Protein AF-A0A6V7WL62-F1 (afdb_monomer_lite)

InterPro domains:
  IPR000587 Creatinase, N-terminal [PF01321] (70-184)
  IPR029149 Creatinase/Aminopeptidase P/Spt16, N-terminal [G3DSA:3.40.350.10] (46-201)
  IPR029149 Creatinase/Aminopeptidase P/Spt16, N-terminal [G3DSA:3.40.350.10] (202-305)
  IPR029149 Creatinase/Aminopeptidase P/Spt16, N-terminal [SSF53092] (96-187)
  IPR050422 Xaa-Pro aminopeptidase P [PTHR43763] (31-298)

Structure (mmCIF, N/CA/C/O backbone):
data_AF-A0A6V7WL62-F1
#
_entry.id   AF-A0A6V7WL62-F1
#
loop_
_atom_site.group_PDB
_atom_site.id
_atom_site.type_symbol
_atom_site.label_atom_id
_atom_site.label_alt_id
_atom_site.label_comp_id
_atom_site.label_asym_id
_atom_site.label_entity_id
_atom_site.label_seq_id
_atom_site.pdbx_PDB_ins_code
_atom_site.Cartn_x
_atom_site.Cartn_y
_atom_site.Cartn_z
_atom_site.occupancy
_atom_site.B_iso_or_equiv
_atom_site.auth_seq_id
_atom_site.auth_comp_id
_atom_site.auth_asym_id
_atom_site.auth_atom_id
_atom_site.pdbx_PDB_model_num
ATOM 1 N N . MET A 1 1 ? 72.087 -37.846 -18.322 1.00 38.00 1 MET A N 1
ATOM 2 C CA . MET A 1 1 ? 72.683 -38.157 -17.006 1.00 38.00 1 MET A CA 1
ATOM 3 C C . MET A 1 1 ? 71.546 -38.009 -16.007 1.00 38.00 1 MET A C 1
ATOM 5 O O . MET A 1 1 ? 71.068 -36.898 -15.858 1.00 38.00 1 MET A O 1
ATOM 9 N N . ALA A 1 2 ? 70.815 -39.087 -15.703 1.00 31.84 2 ALA A N 1
ATOM 10 C CA . ALA A 1 2 ? 71.142 -40.073 -14.656 1.00 31.84 2 ALA A CA 1
ATOM 11 C C . ALA A 1 2 ? 71.061 -39.402 -13.267 1.00 31.84 2 ALA A C 1
ATOM 13 O O . ALA A 1 2 ? 71.670 -38.356 -13.099 1.00 31.84 2 ALA A O 1
ATOM 14 N N . THR A 1 3 ? 70.367 -39.873 -12.233 1.00 28.81 3 THR A N 1
ATOM 15 C CA . THR A 1 3 ? 69.614 -41.106 -11.918 1.00 28.81 3 THR A CA 1
ATOM 16 C C . THR A 1 3 ? 69.086 -40.903 -10.474 1.00 28.81 3 THR A C 1
ATOM 18 O O . THR A 1 3 ? 69.744 -40.173 -9.741 1.00 28.81 3 THR A O 1
ATOM 21 N N . THR A 1 4 ? 67.926 -41.496 -10.132 1.00 30.98 4 THR A N 1
ATOM 22 C CA . THR A 1 4 ? 67.555 -42.282 -8.908 1.00 30.98 4 THR A CA 1
ATOM 23 C C . THR A 1 4 ? 68.139 -41.918 -7.513 1.00 30.98 4 THR A C 1
ATOM 25 O O . THR A 1 4 ? 69.243 -41.413 -7.425 1.00 30.98 4 THR A O 1
ATOM 28 N N . THR A 1 5 ? 67.525 -42.115 -6.332 1.00 32.53 5 THR A N 1
ATOM 29 C CA . THR A 1 5 ? 66.779 -43.238 -5.681 1.00 32.53 5 THR A CA 1
ATOM 30 C C . THR A 1 5 ? 66.439 -42.741 -4.237 1.00 32.53 5 THR A C 1
ATOM 32 O O . THR A 1 5 ? 67.213 -41.936 -3.729 1.00 32.53 5 THR A O 1
ATOM 35 N N . ILE A 1 6 ? 65.264 -42.950 -3.611 1.00 31.55 6 ILE A N 1
ATOM 36 C CA . ILE A 1 6 ? 64.667 -44.146 -2.943 1.00 31.55 6 ILE A CA 1
ATOM 37 C C . ILE A 1 6 ? 65.183 -44.423 -1.497 1.00 31.55 6 ILE A C 1
ATOM 39 O O . ILE A 1 6 ? 66.388 -44.559 -1.326 1.00 31.55 6 ILE A O 1
ATOM 43 N N . GLU A 1 7 ? 64.210 -44.556 -0.558 1.00 31.22 7 GLU A N 1
ATOM 44 C CA . GLU A 1 7 ? 64.147 -45.338 0.723 1.00 31.22 7 GLU A CA 1
ATOM 45 C C . GLU A 1 7 ? 65.162 -45.051 1.850 1.00 31.22 7 GLU A C 1
ATOM 47 O O . GLU A 1 7 ? 66.240 -44.527 1.610 1.00 31.22 7 GLU A O 1
ATOM 52 N N . ASP A 1 8 ? 64.967 -45.388 3.130 1.00 31.30 8 ASP A N 1
ATOM 53 C CA . ASP A 1 8 ? 63.856 -45.760 4.031 1.00 31.30 8 ASP A CA 1
ATOM 54 C C . ASP A 1 8 ? 64.459 -45.693 5.464 1.00 31.30 8 ASP A C 1
ATOM 56 O O . ASP A 1 8 ? 65.652 -45.436 5.632 1.00 31.30 8 ASP A O 1
ATOM 60 N N . GLU A 1 9 ? 63.639 -46.012 6.471 1.00 31.28 9 GLU A N 1
ATOM 61 C CA . GLU A 1 9 ? 63.998 -46.805 7.666 1.00 31.28 9 GLU A CA 1
ATOM 62 C C . GLU A 1 9 ? 64.017 -46.150 9.069 1.00 31.28 9 GLU A C 1
ATOM 64 O O . GLU A 1 9 ? 64.871 -45.351 9.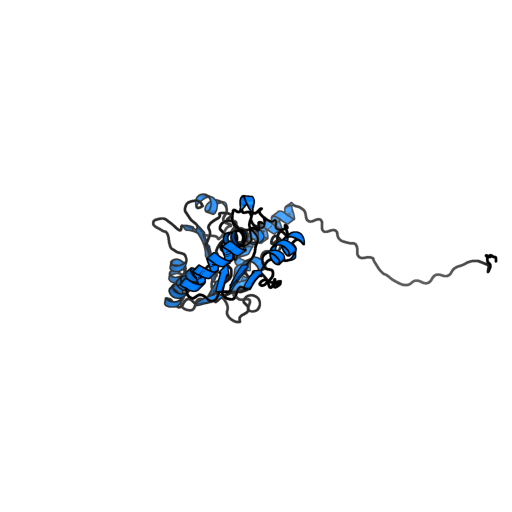443 1.00 31.28 9 GLU A O 1
ATOM 69 N N . ASN A 1 10 ? 63.122 -46.730 9.884 1.00 29.33 10 ASN A N 1
ATOM 70 C CA . ASN A 1 10 ? 63.351 -47.344 11.200 1.00 29.33 10 ASN A CA 1
ATOM 71 C C . ASN A 1 10 ? 63.386 -46.494 12.483 1.00 29.33 10 ASN A C 1
ATOM 73 O O . ASN A 1 10 ? 64.339 -45.791 12.801 1.00 29.33 10 ASN A O 1
ATOM 77 N N . SER A 1 11 ? 62.402 -46.748 13.353 1.00 30.53 11 SER A N 1
ATOM 78 C CA . SER A 1 11 ? 62.572 -47.459 14.645 1.00 30.53 11 SER A CA 1
ATOM 79 C C . SER A 1 11 ? 61.207 -47.491 15.375 1.00 30.53 11 SER A C 1
ATOM 81 O O . SER A 1 11 ? 60.493 -46.500 15.317 1.00 30.53 11 SER A O 1
ATOM 83 N N . VAL A 1 12 ? 60.641 -48.532 16.006 1.00 33.41 12 VAL A N 1
ATOM 84 C CA . VAL A 1 12 ? 61.035 -49.809 16.648 1.00 33.41 12 VAL A CA 1
ATOM 85 C C . VAL A 1 12 ? 60.510 -49.796 18.105 1.00 33.41 12 VAL A C 1
ATOM 87 O O . VAL A 1 12 ? 60.873 -48.915 18.873 1.00 33.41 12 VAL A O 1
ATOM 90 N N . LEU A 1 13 ? 59.713 -50.834 18.437 1.00 31.31 13 LEU A N 1
ATOM 91 C CA . LEU A 1 13 ? 59.489 -51.504 19.749 1.00 31.31 13 LEU A CA 1
ATOM 92 C C . LEU A 1 13 ? 58.642 -50.794 20.844 1.00 31.31 13 LEU A C 1
ATOM 94 O O . LEU A 1 13 ? 58.931 -49.678 21.245 1.00 31.31 13 LEU A O 1
ATOM 98 N N . SER A 1 14 ? 57.480 -51.359 21.240 1.00 28.98 14 SER A N 1
ATOM 99 C CA . SER A 1 14 ? 57.219 -52.393 22.297 1.00 28.98 14 SER A CA 1
ATOM 100 C C . SER A 1 14 ? 57.050 -51.772 23.699 1.00 28.98 14 SER A C 1
ATOM 102 O O . SER A 1 14 ? 57.788 -50.851 24.004 1.00 28.98 14 SER A O 1
ATOM 104 N N . SER A 1 15 ? 56.226 -52.190 24.665 1.00 29.30 15 SER A N 1
ATOM 105 C CA . SER A 1 15 ? 55.258 -53.280 24.899 1.00 29.30 15 SER A CA 1
ATOM 106 C C . SER A 1 15 ? 54.680 -53.092 26.331 1.00 29.30 15 SER A C 1
ATOM 108 O O . SER A 1 15 ? 55.321 -52.423 27.138 1.00 29.30 15 SER A O 1
ATOM 110 N N . SER A 1 16 ? 53.552 -53.764 26.644 1.00 29.62 16 SER A N 1
ATOM 111 C CA . SER A 1 16 ? 53.023 -54.203 27.977 1.00 29.62 16 SER A CA 1
ATOM 112 C C . SER A 1 16 ? 52.605 -53.140 29.028 1.00 29.62 16 SER A C 1
ATOM 114 O O . SER A 1 16 ? 53.432 -52.349 29.457 1.00 29.62 16 SER A O 1
ATOM 116 N N . GLU A 1 17 ? 51.304 -52.991 29.358 1.00 31.30 17 GLU A N 1
ATOM 117 C CA . GLU A 1 17 ? 50.510 -53.667 30.440 1.00 31.30 17 GLU A CA 1
ATOM 118 C C . GLU A 1 17 ? 50.903 -53.226 31.878 1.00 31.30 17 GLU A C 1
ATOM 120 O O . GLU A 1 17 ? 52.076 -53.275 32.205 1.00 31.30 17 GLU A O 1
ATOM 125 N N . ASN A 1 18 ? 50.060 -52.850 32.860 1.00 28.86 18 ASN A N 1
ATOM 126 C CA . ASN A 1 18 ? 48.610 -52.653 33.075 1.00 28.86 18 ASN A CA 1
ATOM 127 C C . ASN A 1 18 ? 48.456 -51.941 34.485 1.00 28.86 18 ASN A C 1
ATOM 129 O O . ASN A 1 18 ? 49.437 -51.378 34.963 1.00 28.86 18 ASN A O 1
ATOM 133 N N . PRO A 1 19 ? 47.333 -52.005 35.232 1.00 47.03 19 PRO A N 1
ATOM 134 C CA . PRO A 1 19 ? 46.316 -50.971 35.512 1.00 47.03 19 PRO A CA 1
ATOM 135 C C . PRO A 1 19 ? 46.401 -50.245 36.887 1.00 47.03 19 PRO A C 1
ATOM 137 O O . PRO A 1 19 ? 46.922 -50.797 37.844 1.00 47.03 19 PRO A O 1
ATOM 140 N N . HIS A 1 20 ? 45.752 -49.077 37.048 1.00 33.34 20 HIS A N 1
ATOM 141 C CA . HIS A 1 20 ? 45.177 -48.636 38.339 1.00 33.34 20 HIS A CA 1
ATOM 142 C C . HIS A 1 20 ? 44.060 -47.586 38.157 1.00 33.34 20 HIS A C 1
ATOM 144 O O . HIS A 1 20 ? 44.212 -46.597 37.447 1.00 33.34 20 HIS A O 1
ATOM 150 N N . GLN A 1 21 ? 42.925 -47.842 38.815 1.00 34.34 21 GLN A N 1
ATOM 151 C CA . GLN A 1 21 ? 41.740 -46.987 38.929 1.00 34.34 21 GLN A CA 1
ATOM 152 C C . GLN A 1 21 ? 42.014 -45.703 39.725 1.00 34.34 21 GLN A C 1
ATOM 154 O O . GLN A 1 21 ? 42.689 -45.767 40.749 1.00 34.34 21 GLN A O 1
ATOM 159 N N . LEU A 1 22 ? 41.358 -44.598 39.349 1.00 33.62 22 LEU A N 1
ATOM 160 C CA . LEU A 1 22 ? 40.912 -43.540 40.267 1.00 33.62 22 LEU A CA 1
ATOM 161 C C . LEU A 1 22 ? 39.710 -42.788 39.660 1.00 33.62 22 LEU A C 1
ATOM 163 O O . LEU A 1 22 ? 39.742 -42.346 38.516 1.00 33.62 22 LEU A O 1
ATOM 167 N N . ASN A 1 23 ? 38.639 -42.712 40.451 1.00 32.88 23 ASN A N 1
ATOM 168 C CA . ASN A 1 23 ? 37.364 -42.036 40.193 1.00 32.88 23 ASN A CA 1
ATOM 169 C C . ASN A 1 23 ? 37.508 -40.531 39.910 1.00 32.88 23 ASN A C 1
ATOM 171 O O . ASN A 1 23 ? 38.324 -39.863 40.541 1.00 32.88 23 ASN A O 1
ATOM 175 N N . GLY A 1 24 ? 36.594 -39.977 39.101 1.00 30.22 24 GLY A N 1
ATOM 176 C CA . GLY A 1 24 ? 36.375 -38.529 39.031 1.00 30.22 24 GLY A CA 1
ATOM 177 C C . GLY A 1 24 ? 35.350 -38.062 37.989 1.00 30.22 24 GLY A C 1
ATOM 178 O O . GLY A 1 24 ? 35.728 -37.716 36.884 1.00 30.22 24 GLY A O 1
ATOM 179 N N . ASN A 1 25 ? 34.078 -38.009 38.399 1.00 29.78 25 ASN A N 1
ATOM 180 C CA . ASN A 1 25 ? 33.025 -37.050 38.018 1.00 29.78 25 ASN A CA 1
ATOM 181 C C . ASN A 1 25 ? 32.656 -36.763 36.539 1.00 29.78 25 ASN A C 1
ATOM 183 O O . ASN A 1 25 ? 33.363 -36.085 35.807 1.00 29.78 25 ASN A O 1
ATOM 187 N N . LEU A 1 26 ? 31.401 -37.128 36.233 1.00 34.53 26 LEU A N 1
ATOM 188 C CA . LEU A 1 26 ? 30.327 -36.284 35.674 1.00 34.53 26 LEU A CA 1
ATOM 189 C C . LEU A 1 26 ? 30.633 -35.430 34.431 1.00 34.53 26 LEU A C 1
ATOM 191 O O . LEU A 1 26 ? 31.126 -34.314 34.542 1.00 34.53 26 LEU A O 1
ATOM 195 N N . THR A 1 27 ? 30.110 -35.865 33.283 1.00 30.80 27 THR A N 1
ATOM 196 C CA . THR A 1 27 ? 29.307 -34.994 32.404 1.00 30.80 27 THR A CA 1
ATOM 197 C C . THR A 1 27 ? 28.205 -35.832 31.752 1.00 30.80 27 THR A C 1
ATOM 199 O O . THR A 1 27 ? 28.449 -36.633 30.852 1.00 30.80 27 THR A O 1
ATOM 202 N N . GLU A 1 28 ? 26.979 -35.681 32.254 1.00 34.22 28 GLU A N 1
ATOM 203 C CA . GLU A 1 28 ? 25.774 -36.118 31.552 1.00 34.22 28 GLU A CA 1
ATOM 204 C C . GLU A 1 28 ? 25.649 -35.307 30.259 1.00 34.22 28 GLU A C 1
ATOM 206 O O . GLU A 1 28 ? 25.752 -34.079 30.246 1.00 34.22 28 GLU A O 1
ATOM 211 N N . THR A 1 29 ? 25.469 -36.012 29.151 1.00 31.67 29 THR A N 1
ATOM 212 C CA . THR A 1 29 ? 25.158 -35.431 27.848 1.00 31.67 29 THR A CA 1
ATOM 213 C C . THR A 1 29 ? 23.724 -34.896 27.900 1.00 31.67 29 THR A C 1
ATOM 215 O O . THR A 1 29 ? 22.844 -35.621 28.366 1.00 31.67 29 THR A O 1
ATOM 218 N N . PRO A 1 30 ? 23.429 -33.667 27.437 1.00 32.25 30 PRO A N 1
ATOM 219 C CA . PRO A 1 30 ? 22.059 -33.188 27.431 1.00 32.25 30 PRO A CA 1
ATOM 220 C C . PRO A 1 30 ? 21.271 -33.962 26.377 1.00 32.25 30 PRO A C 1
ATOM 222 O O . PRO A 1 30 ? 21.494 -33.818 25.173 1.00 32.25 30 PRO A O 1
ATOM 225 N N . THR A 1 31 ? 20.349 -34.794 26.850 1.00 31.73 31 THR A N 1
ATOM 226 C CA . THR A 1 31 ? 19.307 -35.436 26.056 1.00 31.73 31 THR A CA 1
ATOM 227 C C . THR A 1 31 ? 18.557 -34.353 25.284 1.00 31.73 31 THR A C 1
ATOM 229 O O . THR A 1 31 ? 17.884 -33.510 25.877 1.00 31.73 31 THR A O 1
ATOM 232 N N . GLN A 1 32 ? 18.684 -34.352 23.957 1.00 34.69 32 GLN A N 1
ATOM 233 C CA . GLN A 1 32 ? 17.851 -33.537 23.080 1.00 34.69 32 GLN A CA 1
ATOM 234 C C . GLN A 1 32 ? 16.395 -33.972 23.269 1.00 34.69 32 GLN A C 1
ATOM 236 O O . GLN A 1 32 ? 15.970 -35.000 22.744 1.00 34.69 32 GLN A O 1
ATOM 241 N N . GLN A 1 33 ? 15.624 -33.196 24.030 1.00 30.38 33 GLN A N 1
ATOM 242 C CA . GLN A 1 33 ? 14.171 -33.293 24.012 1.00 30.38 33 GLN A CA 1
ATOM 243 C C . GLN A 1 33 ? 13.701 -32.885 22.617 1.00 30.38 33 GLN A C 1
ATOM 245 O O . GLN A 1 33 ? 13.700 -31.712 22.250 1.00 30.38 33 GLN A O 1
ATOM 250 N N . THR A 1 34 ? 13.351 -33.881 21.810 1.00 32.88 34 THR A N 1
ATOM 251 C CA . THR A 1 34 ? 12.640 -33.669 20.555 1.00 32.88 34 THR A CA 1
ATOM 252 C C . THR A 1 34 ? 11.227 -33.221 20.916 1.00 32.88 34 THR A C 1
ATOM 254 O O . THR A 1 34 ? 10.407 -34.025 21.348 1.00 32.88 34 THR A O 1
ATOM 257 N N . ILE A 1 35 ? 10.958 -31.922 20.801 1.00 39.53 35 ILE A N 1
ATOM 258 C CA . ILE A 1 35 ? 9.605 -31.379 20.916 1.00 39.53 35 ILE A CA 1
ATOM 259 C C . ILE A 1 35 ? 8.888 -31.738 19.612 1.00 39.53 35 ILE A C 1
ATOM 261 O O . ILE A 1 35 ? 9.003 -31.039 18.609 1.00 39.53 35 ILE A O 1
ATOM 265 N N . THR A 1 36 ? 8.209 -32.881 19.585 1.00 41.34 36 THR A N 1
ATOM 266 C CA . THR A 1 36 ? 7.253 -33.209 18.523 1.00 41.34 36 THR A CA 1
ATOM 267 C C . THR A 1 36 ? 5.920 -32.561 18.866 1.00 41.34 36 THR A C 1
ATOM 269 O O . THR A 1 36 ? 5.057 -33.207 19.455 1.00 41.34 36 THR A O 1
ATOM 272 N N . THR A 1 37 ? 5.770 -31.280 18.530 1.00 41.88 37 THR A N 1
ATOM 273 C CA . THR A 1 37 ? 4.481 -30.584 18.609 1.00 41.88 37 THR A CA 1
ATOM 274 C C . THR A 1 37 ? 3.524 -31.208 17.596 1.00 41.88 37 THR A C 1
ATOM 276 O O . THR A 1 37 ? 3.851 -31.345 16.412 1.00 41.88 37 THR A O 1
ATOM 279 N N . THR A 1 38 ? 2.352 -31.632 18.051 1.00 60.53 38 THR A N 1
ATOM 280 C CA . THR A 1 38 ? 1.342 -32.259 17.193 1.00 60.53 38 THR A CA 1
ATOM 281 C C . THR A 1 38 ? 0.667 -31.220 16.292 1.00 60.53 38 THR A C 1
ATOM 283 O O . THR A 1 38 ? 0.586 -30.035 16.608 1.00 60.53 38 THR A O 1
ATOM 286 N N . THR A 1 39 ? 0.140 -31.645 15.140 1.00 57.19 39 THR A N 1
ATOM 287 C CA . THR A 1 39 ? -0.610 -30.755 14.231 1.00 57.19 39 THR A CA 1
ATOM 288 C C . THR A 1 39 ? -1.845 -30.133 14.898 1.00 57.19 39 THR A C 1
ATOM 290 O O . THR A 1 39 ? -2.296 -29.073 14.473 1.00 57.19 39 THR A O 1
ATOM 293 N N . GLU A 1 40 ? -2.400 -30.776 15.926 1.00 47.00 40 GLU A N 1
ATOM 294 C CA . GLU A 1 40 ? -3.531 -30.266 16.708 1.00 47.00 40 GLU A CA 1
ATOM 295 C C . GLU A 1 40 ? -3.098 -29.176 17.692 1.00 47.00 40 GLU A C 1
ATOM 297 O O . GLU A 1 40 ? -3.734 -28.128 17.713 1.00 47.00 40 GLU A O 1
ATOM 302 N N . GLU A 1 41 ? -1.965 -29.337 18.377 1.00 46.47 41 GLU A N 1
ATOM 303 C CA . GLU A 1 41 ? -1.374 -28.287 19.224 1.00 46.47 41 GLU A CA 1
ATOM 304 C C . GLU A 1 41 ? -0.949 -27.064 18.402 1.00 46.47 41 GLU A C 1
ATOM 306 O O . GLU A 1 41 ? -1.219 -25.936 18.800 1.00 46.47 41 GLU A O 1
ATOM 311 N N . ILE A 1 42 ? -0.379 -27.261 17.205 1.00 55.94 42 ILE A N 1
ATOM 312 C CA . ILE A 1 42 ? -0.070 -26.156 16.277 1.00 55.94 42 ILE A CA 1
ATOM 313 C C . ILE A 1 42 ? -1.361 -25.447 15.846 1.00 55.94 42 ILE A C 1
ATOM 315 O O . ILE A 1 42 ? -1.412 -24.221 15.785 1.00 55.94 42 ILE A O 1
ATOM 319 N N . LYS A 1 43 ? -2.433 -26.195 15.552 1.00 49.50 43 LYS A N 1
ATOM 320 C CA . LYS A 1 43 ? -3.733 -25.604 15.204 1.00 49.50 43 LYS A CA 1
ATOM 321 C C . LYS A 1 43 ? -4.336 -24.838 16.379 1.00 49.50 43 LYS A C 1
ATOM 323 O O . LYS A 1 43 ? -4.839 -23.741 16.155 1.00 49.50 43 LYS A O 1
ATOM 328 N N . GLU A 1 44 ? -4.283 -25.375 17.593 1.00 46.28 44 GLU A N 1
ATOM 329 C CA . GLU A 1 44 ? -4.763 -24.696 18.800 1.00 46.28 44 GLU A CA 1
ATOM 330 C C . GLU A 1 44 ? -3.936 -23.452 19.120 1.00 46.28 44 GLU A C 1
ATOM 332 O O . GLU A 1 44 ? -4.516 -22.405 19.386 1.00 46.28 44 GLU A O 1
ATOM 337 N N . GLU A 1 45 ? -2.610 -23.504 19.008 1.00 54.59 45 GLU A N 1
ATOM 338 C CA . GLU A 1 45 ? -1.730 -22.354 19.225 1.00 54.59 45 GLU A CA 1
ATOM 339 C C . GLU A 1 45 ? -1.959 -21.260 18.168 1.00 54.59 45 GLU A C 1
ATOM 341 O O . GLU A 1 45 ? -2.058 -20.078 18.504 1.00 54.59 45 GLU A O 1
ATOM 346 N N . VAL A 1 46 ? -2.161 -21.641 16.902 1.00 55.16 46 VAL A N 1
ATOM 347 C CA . VAL A 1 46 ? -2.540 -20.721 15.814 1.00 55.16 46 VAL A CA 1
ATOM 348 C C . VAL A 1 46 ? -3.931 -20.118 16.044 1.00 55.16 46 VAL A C 1
ATOM 350 O O . VAL A 1 46 ? -4.137 -18.930 15.792 1.00 55.16 46 VAL A O 1
ATOM 353 N N . VAL A 1 47 ? -4.901 -20.897 16.530 1.00 55.62 47 VAL A N 1
ATOM 354 C CA . VAL A 1 47 ? -6.254 -20.413 16.865 1.00 55.62 47 VAL A CA 1
ATOM 355 C C . VAL A 1 47 ? -6.220 -19.479 18.082 1.00 55.62 47 VAL A C 1
ATOM 357 O O . VAL A 1 47 ? -6.833 -18.411 18.056 1.00 55.62 47 VAL A O 1
ATOM 360 N N . LEU A 1 48 ? -5.441 -19.813 19.110 1.00 51.53 48 LEU A N 1
ATOM 361 C CA . LEU A 1 48 ? -5.255 -18.996 20.308 1.00 51.53 48 LEU A CA 1
ATOM 362 C C . LEU A 1 48 ? -4.513 -17.688 19.988 1.00 51.53 48 LEU A C 1
ATOM 364 O O . LEU A 1 48 ? -4.867 -16.631 20.513 1.00 51.53 48 LEU A O 1
ATOM 368 N N . GLN A 1 49 ? -3.532 -17.725 19.077 1.00 57.97 49 GLN A N 1
ATOM 369 C CA . GLN A 1 49 ? -2.886 -16.520 18.555 1.00 57.97 49 GLN A CA 1
ATOM 370 C C . GLN A 1 49 ? -3.881 -15.622 17.817 1.00 57.97 49 GLN A C 1
ATOM 372 O O . GLN A 1 49 ? -3.889 -14.419 18.083 1.00 57.97 49 GLN A O 1
ATOM 377 N N . LYS A 1 50 ? -4.738 -16.185 16.951 1.00 63.81 50 LYS A N 1
ATOM 378 C CA . LYS A 1 50 ? -5.760 -15.439 16.190 1.00 63.81 50 LYS A CA 1
ATOM 379 C C . LYS A 1 50 ? -6.750 -14.702 17.094 1.00 63.81 50 LYS A C 1
ATOM 381 O O . LYS A 1 50 ? -7.047 -13.539 16.829 1.00 63.81 50 LYS A O 1
ATOM 386 N N . ASN A 1 51 ? -7.172 -15.321 18.196 1.00 64.81 51 ASN A N 1
ATOM 387 C CA . ASN A 1 51 ? -8.125 -14.723 19.139 1.00 64.81 51 ASN A CA 1
ATOM 388 C C . ASN A 1 51 ? -7.544 -13.554 19.964 1.00 64.81 51 ASN A C 1
ATOM 390 O O . ASN A 1 51 ? -8.303 -12.783 20.542 1.00 64.81 51 ASN A O 1
ATOM 394 N N . ASN A 1 52 ? -6.218 -13.379 20.000 1.00 85.94 52 ASN A N 1
ATOM 395 C CA . ASN A 1 52 ? -5.548 -12.331 20.785 1.00 85.94 52 ASN A CA 1
ATOM 396 C C . ASN A 1 52 ? -4.832 -11.275 19.908 1.00 85.94 52 ASN A C 1
ATOM 398 O O . ASN A 1 52 ? -4.158 -10.376 20.409 1.00 85.94 52 ASN A O 1
ATOM 402 N N . LEU A 1 53 ? -4.962 -11.336 18.578 1.00 92.88 53 LEU A N 1
ATOM 403 C CA . LEU A 1 53 ? -4.256 -10.407 17.683 1.00 92.88 53 LEU A CA 1
ATOM 404 C C . LEU A 1 53 ? -4.601 -8.936 17.954 1.00 92.88 53 LEU A C 1
ATOM 406 O O . LEU A 1 53 ? -3.710 -8.088 17.966 1.00 92.88 53 LEU A O 1
ATOM 410 N N . LEU A 1 54 ? -5.876 -8.629 18.210 1.00 94.88 54 LEU A N 1
ATOM 411 C CA . LEU A 1 54 ? -6.321 -7.262 18.495 1.00 94.88 54 LEU A CA 1
ATOM 412 C C . LEU A 1 54 ? -5.763 -6.727 19.812 1.00 94.88 54 LEU A C 1
ATOM 414 O O . LEU A 1 54 ? -5.319 -5.581 19.861 1.00 94.88 54 LEU A O 1
ATOM 418 N N . GLN A 1 55 ? -5.764 -7.538 20.869 1.00 94.12 55 GLN A N 1
ATOM 419 C CA . GLN A 1 55 ? -5.204 -7.124 22.152 1.00 94.12 55 GLN A CA 1
ATOM 420 C C . GLN A 1 55 ? -3.687 -6.928 22.035 1.00 94.12 55 GLN A C 1
ATOM 422 O O . GLN A 1 55 ? -3.202 -5.860 22.409 1.00 94.12 55 GLN A O 1
ATOM 427 N N . LYS A 1 56 ? -2.956 -7.865 21.416 1.00 94.38 56 LYS A N 1
ATOM 428 C CA . LYS A 1 56 ? -1.516 -7.697 21.158 1.00 94.38 56 LYS A CA 1
ATOM 429 C C . LYS A 1 56 ? -1.216 -6.444 20.331 1.00 94.38 56 LYS A C 1
ATOM 431 O O . LYS A 1 56 ? -0.283 -5.714 20.644 1.00 94.38 56 LYS A O 1
ATOM 436 N N . LEU A 1 57 ? -2.021 -6.141 19.309 1.00 96.19 57 LEU A N 1
ATOM 437 C CA . LEU A 1 57 ? -1.875 -4.910 18.523 1.00 96.19 57 LEU A CA 1
ATOM 438 C C . LEU A 1 57 ? -2.084 -3.653 19.377 1.00 96.19 57 LEU A C 1
ATOM 440 O O . LEU A 1 57 ? -1.310 -2.704 19.268 1.00 96.19 57 LEU A O 1
ATOM 444 N N . ARG A 1 58 ? -3.097 -3.651 20.248 1.00 96.50 58 ARG A N 1
ATOM 445 C CA . ARG A 1 58 ? -3.390 -2.535 21.163 1.00 96.50 58 ARG A CA 1
ATOM 446 C C . ARG A 1 58 ? -2.295 -2.336 22.210 1.00 96.50 58 ARG A C 1
ATOM 448 O O . ARG A 1 58 ? -2.023 -1.198 22.582 1.00 96.50 58 ARG A O 1
ATOM 455 N N . GLU A 1 59 ? -1.630 -3.400 22.657 1.00 95.12 59 GLU A N 1
ATOM 456 C CA . GLU A 1 59 ? -0.467 -3.303 23.552 1.00 95.12 59 GLU A CA 1
ATOM 457 C C . GLU A 1 59 ? 0.682 -2.511 22.901 1.00 95.12 59 GLU A C 1
ATOM 459 O O . GLU A 1 59 ? 1.356 -1.727 23.576 1.00 95.12 59 GLU A O 1
ATOM 464 N N . LEU A 1 60 ? 0.844 -2.604 21.573 1.00 95.69 60 LEU A N 1
ATOM 465 C CA . LEU A 1 60 ? 1.859 -1.840 20.836 1.00 95.69 60 LEU A CA 1
ATOM 466 C C . LEU A 1 60 ? 1.582 -0.330 20.800 1.00 95.69 60 LEU A C 1
ATOM 468 O O . LEU A 1 60 ? 2.510 0.450 20.596 1.00 95.69 60 LEU A O 1
ATOM 472 N N . PHE A 1 61 ? 0.343 0.114 21.040 1.00 96.56 61 PHE A N 1
ATOM 473 C CA . PHE A 1 61 ? -0.032 1.533 20.947 1.00 96.56 61 PHE A CA 1
ATOM 474 C C . PHE A 1 61 ? 0.637 2.416 22.007 1.00 96.56 61 PHE A C 1
ATOM 476 O O . PHE A 1 61 ? 0.621 3.640 21.881 1.00 96.56 61 PHE A O 1
ATOM 483 N N . LYS A 1 62 ? 1.216 1.811 23.049 1.00 93.75 62 LYS A N 1
ATOM 484 C CA . LYS A 1 62 ? 1.941 2.502 24.126 1.00 93.75 62 LYS A CA 1
ATOM 485 C C . LYS A 1 62 ? 3.440 2.188 24.135 1.00 93.75 62 LYS A C 1
ATOM 487 O O . LYS A 1 62 ? 4.148 2.674 25.011 1.00 93.75 62 LYS A O 1
ATOM 492 N N . ASN A 1 63 ? 3.927 1.360 23.209 1.00 92.31 63 ASN A N 1
ATOM 493 C CA . ASN A 1 63 ? 5.321 0.932 23.199 1.00 92.31 63 ASN A CA 1
ATOM 494 C C . ASN A 1 63 ? 6.198 1.973 22.484 1.00 92.31 63 ASN A C 1
ATOM 496 O O . ASN A 1 63 ? 6.241 2.025 21.256 1.00 92.31 63 ASN A O 1
ATOM 500 N N . GLU A 1 64 ? 6.900 2.800 23.260 1.00 90.75 64 GLU A N 1
ATOM 501 C CA . GLU A 1 64 ? 7.696 3.920 22.736 1.00 90.75 64 GLU A CA 1
ATOM 502 C C . GLU A 1 64 ? 8.795 3.486 21.751 1.00 90.75 64 GLU A C 1
ATOM 504 O O . GLU A 1 64 ? 9.043 4.165 20.754 1.00 90.75 64 GLU A O 1
ATOM 509 N N . GLU A 1 65 ? 9.435 2.339 21.995 1.00 88.00 65 GLU A N 1
ATOM 510 C CA . GLU A 1 65 ? 10.504 1.814 21.138 1.00 88.00 65 GLU A CA 1
ATOM 511 C C . GLU A 1 65 ? 9.967 1.403 19.763 1.00 88.00 65 GLU A C 1
ATOM 513 O O . GLU A 1 65 ? 10.553 1.723 18.726 1.00 88.00 65 GLU A O 1
ATOM 518 N N . ILE A 1 66 ? 8.825 0.715 19.750 1.00 86.44 66 ILE A N 1
ATOM 519 C CA . ILE A 1 66 ? 8.178 0.247 18.524 1.00 86.44 66 ILE A CA 1
ATOM 520 C C . ILE A 1 66 ? 7.628 1.417 17.714 1.00 86.44 66 ILE A C 1
ATOM 522 O O . ILE A 1 66 ? 7.806 1.456 16.494 1.00 86.44 66 ILE A O 1
ATOM 526 N N . LEU A 1 67 ? 6.991 2.376 18.387 1.00 89.25 67 LEU A N 1
ATOM 527 C CA . LEU A 1 67 ? 6.464 3.573 17.738 1.00 89.25 67 LEU A CA 1
ATOM 528 C C . LEU A 1 67 ? 7.588 4.515 17.278 1.00 89.25 67 LEU A C 1
ATOM 530 O O . LEU A 1 67 ? 7.373 5.316 16.371 1.00 89.25 67 LEU A O 1
ATOM 534 N N . GLY A 1 68 ? 8.782 4.412 17.872 1.00 85.19 68 GLY A N 1
ATOM 535 C CA . GLY A 1 68 ? 9.916 5.294 17.594 1.00 85.19 68 GLY A CA 1
ATOM 536 C C . GLY A 1 68 ? 9.722 6.708 18.148 1.00 85.19 68 GLY A C 1
ATOM 537 O O . GLY A 1 68 ? 10.330 7.657 17.653 1.00 85.19 68 GLY A O 1
ATOM 538 N N . GLN A 1 69 ? 8.851 6.862 19.146 1.00 84.56 69 GLN A N 1
ATOM 539 C CA . GLN A 1 69 ? 8.463 8.140 19.738 1.00 84.56 69 GLN A CA 1
ATOM 540 C C . GLN A 1 69 ? 7.932 7.935 21.161 1.00 84.56 69 GLN A C 1
ATOM 542 O O . GLN A 1 69 ? 7.391 6.884 21.484 1.00 84.56 69 GLN A O 1
ATOM 547 N N . LYS A 1 70 ? 8.017 8.976 21.995 1.00 82.81 70 LYS A N 1
ATOM 548 C CA . LYS A 1 70 ? 7.533 8.937 23.390 1.00 82.81 70 LYS A CA 1
ATOM 549 C C . LYS A 1 70 ? 6.010 8.954 23.524 1.00 82.81 70 LYS A C 1
ATOM 551 O O . LYS A 1 70 ? 5.464 8.770 24.604 1.00 82.81 70 LYS A O 1
ATOM 556 N N . GLU A 1 71 ? 5.312 9.278 22.445 1.00 86.75 71 GLU A N 1
ATOM 557 C CA . GLU A 1 71 ? 3.875 9.491 22.479 1.00 86.75 71 GLU A CA 1
ATOM 558 C C . GLU A 1 71 ? 3.126 8.237 22.026 1.00 86.75 71 GLU A C 1
ATOM 560 O O . GLU A 1 71 ? 3.454 7.642 20.998 1.00 86.75 71 GLU A O 1
ATOM 565 N N . HIS A 1 72 ? 2.088 7.869 22.776 1.00 94.38 72 HIS A N 1
ATOM 566 C CA . HIS A 1 72 ? 1.180 6.788 22.40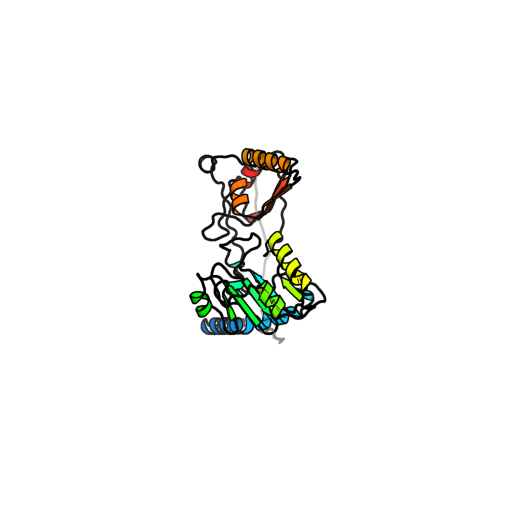6 1.00 94.38 72 HIS A CA 1
ATOM 567 C C . HIS A 1 72 ? 0.296 7.172 21.212 1.00 94.38 72 HIS A C 1
ATOM 569 O O . HIS A 1 72 ? 0.155 8.350 20.868 1.00 94.38 72 HIS A O 1
ATOM 575 N N . ILE A 1 73 ? -0.330 6.162 20.614 1.00 97.44 73 ILE A N 1
ATOM 576 C CA . ILE A 1 73 ? -1.424 6.327 19.654 1.00 97.44 73 ILE A CA 1
ATOM 577 C C . ILE A 1 73 ? -2.737 5.812 20.259 1.00 97.44 73 ILE A C 1
ATOM 579 O O . ILE A 1 73 ? -2.746 4.950 21.136 1.00 97.44 73 ILE A O 1
ATOM 583 N N . ASP A 1 74 ? -3.860 6.347 19.800 1.00 97.88 74 ASP A N 1
ATOM 584 C CA . ASP A 1 74 ? -5.212 5.980 20.239 1.00 97.88 74 ASP A CA 1
ATOM 585 C C . ASP A 1 74 ? -5.929 5.088 19.225 1.00 97.88 74 ASP A C 1
ATOM 587 O O . ASP A 1 74 ? -6.818 4.307 19.581 1.00 97.88 74 ASP A O 1
ATOM 591 N N . ALA A 1 75 ? -5.511 5.182 17.963 1.00 98.31 75 ALA A N 1
ATOM 592 C CA . ALA A 1 75 ? -5.965 4.325 16.886 1.00 98.31 75 ALA A CA 1
ATOM 593 C C . ALA A 1 75 ? -4.833 4.006 15.906 1.00 98.31 75 ALA A C 1
ATOM 595 O O . ALA A 1 75 ? -3.870 4.762 15.778 1.00 98.31 75 ALA A O 1
ATOM 596 N N . TYR A 1 76 ? -4.986 2.909 15.173 1.00 98.50 76 TYR A N 1
ATOM 597 C CA . TYR A 1 76 ? -4.126 2.514 14.069 1.00 98.50 76 TYR A CA 1
ATOM 598 C C . TYR A 1 76 ? -4.961 2.290 12.812 1.00 98.50 76 TYR A C 1
ATOM 600 O O . TYR A 1 76 ? -5.985 1.602 12.851 1.00 98.50 76 TYR A O 1
ATOM 608 N N . ILE A 1 77 ? -4.525 2.876 11.699 1.00 97.94 77 ILE A N 1
ATOM 609 C CA . ILE A 1 77 ? -5.172 2.727 10.397 1.00 97.94 77 ILE A CA 1
ATOM 610 C C . ILE A 1 77 ? -4.308 1.847 9.502 1.00 97.94 77 ILE A C 1
ATOM 612 O O . ILE A 1 77 ? -3.111 2.090 9.340 1.00 97.94 77 ILE A O 1
ATOM 616 N N . LEU A 1 78 ? -4.948 0.875 8.853 1.00 97.69 78 LEU A N 1
ATOM 617 C CA . LEU A 1 78 ? -4.291 -0.058 7.948 1.00 97.69 78 LEU A CA 1
ATOM 618 C C . LEU A 1 78 ? -5.118 -0.264 6.665 1.00 97.69 78 LEU A C 1
ATOM 620 O O . LEU A 1 78 ? -6.155 -0.926 6.696 1.00 97.69 78 LEU A O 1
ATOM 624 N N . PRO A 1 79 ? -4.702 0.288 5.518 1.00 96.94 79 PRO A N 1
ATOM 625 C CA . PRO A 1 79 ? -5.300 -0.056 4.233 1.00 96.94 79 PRO A CA 1
ATOM 626 C C . PRO A 1 79 ? -4.796 -1.425 3.747 1.00 96.94 79 PRO A C 1
ATOM 628 O O . PRO A 1 79 ? -3.671 -1.829 4.046 1.00 96.94 79 PRO A O 1
ATOM 631 N N . ARG A 1 80 ? -5.610 -2.143 2.963 1.00 96.75 80 ARG A N 1
ATOM 632 C CA . ARG A 1 80 ? -5.196 -3.400 2.318 1.00 96.75 80 ARG A CA 1
ATOM 633 C C . ARG A 1 80 ? -4.459 -3.128 1.006 1.00 96.75 80 ARG A C 1
ATOM 635 O O . ARG A 1 80 ? -5.010 -3.277 -0.082 1.00 96.75 80 ARG A O 1
ATOM 642 N N . THR A 1 81 ? -3.199 -2.743 1.123 1.00 96.31 81 THR A N 1
ATOM 643 C CA . THR A 1 81 ? -2.303 -2.486 -0.010 1.00 96.31 81 THR A CA 1
ATOM 644 C C . THR A 1 81 ? -0.853 -2.770 0.381 1.00 96.31 81 THR A C 1
ATOM 646 O O . THR A 1 81 ? -0.556 -3.007 1.552 1.00 96.31 81 THR A O 1
ATOM 649 N N . ASP A 1 82 ? 0.044 -2.730 -0.597 1.00 96.06 82 ASP A N 1
ATOM 650 C CA . ASP A 1 82 ? 1.490 -2.662 -0.406 1.00 96.06 82 ASP A CA 1
ATOM 651 C C . ASP A 1 82 ? 2.030 -1.238 -0.654 1.00 96.06 82 ASP A C 1
ATOM 653 O O . ASP A 1 82 ? 1.269 -0.293 -0.898 1.00 96.06 82 ASP A O 1
ATOM 657 N N . ALA A 1 83 ? 3.358 -1.092 -0.601 1.00 96.19 83 ALA A N 1
ATOM 658 C CA . ALA A 1 83 ? 4.070 0.177 -0.777 1.00 96.19 83 ALA A CA 1
ATOM 659 C C . ALA A 1 83 ? 4.001 0.772 -2.201 1.00 96.19 83 ALA A C 1
ATOM 661 O O . ALA A 1 83 ? 4.496 1.876 -2.447 1.00 96.19 83 ALA A O 1
ATOM 662 N N . HIS A 1 84 ? 3.397 0.042 -3.140 1.00 96.75 84 HIS A N 1
ATOM 663 C CA . HIS A 1 84 ? 3.260 0.413 -4.546 1.00 96.75 84 HIS A CA 1
ATOM 664 C C . HIS A 1 84 ? 1.798 0.636 -4.943 1.00 96.75 84 HIS A C 1
ATOM 666 O O . HIS A 1 84 ? 1.505 0.877 -6.112 1.00 96.75 84 HIS A O 1
ATOM 672 N N . ASN A 1 85 ? 0.888 0.625 -3.960 1.00 94.81 85 ASN A N 1
ATOM 673 C CA . ASN A 1 85 ? -0.539 0.862 -4.152 1.00 94.81 85 ASN A CA 1
ATOM 674 C C . ASN A 1 85 ? -1.203 -0.168 -5.098 1.00 94.81 85 ASN A C 1
ATOM 676 O O . ASN A 1 85 ? -2.107 0.187 -5.858 1.00 94.81 85 ASN A O 1
ATOM 680 N N . ASN A 1 86 ? -0.746 -1.430 -5.073 1.00 93.56 86 ASN A N 1
ATOM 681 C CA . ASN A 1 86 ? -1.276 -2.493 -5.932 1.00 93.56 86 ASN A CA 1
ATOM 682 C C . ASN A 1 86 ? -2.640 -3.034 -5.459 1.00 93.56 86 ASN A C 1
ATOM 684 O O . ASN A 1 86 ? -2.903 -3.184 -4.264 1.00 93.56 86 ASN A O 1
ATOM 688 N N . GLU A 1 87 ? -3.494 -3.429 -6.412 1.00 89.88 87 GLU A N 1
ATOM 689 C CA . GLU A 1 87 ? -4.759 -4.120 -6.115 1.00 89.88 87 GLU A CA 1
ATOM 690 C C . GLU A 1 87 ? -4.531 -5.584 -5.705 1.00 89.88 87 GLU A C 1
ATOM 692 O O . GLU A 1 87 ? -5.032 -6.039 -4.676 1.00 89.88 87 GLU A O 1
ATOM 697 N N . TYR A 1 88 ? -3.730 -6.335 -6.459 1.00 91.62 88 TYR A N 1
ATOM 698 C CA . TYR A 1 88 ? -3.241 -7.649 -6.036 1.00 91.62 88 TYR A CA 1
ATOM 699 C C . TYR A 1 88 ? -1.906 -7.466 -5.325 1.00 91.62 88 TYR A C 1
ATOM 701 O O . TYR A 1 88 ? -1.040 -6.762 -5.825 1.00 91.62 88 TYR A O 1
ATOM 709 N N . ILE A 1 89 ? -1.743 -8.084 -4.158 1.00 94.44 89 ILE A N 1
ATOM 710 C CA . ILE A 1 89 ? -0.529 -7.942 -3.347 1.00 94.44 89 ILE A CA 1
ATOM 711 C C . ILE A 1 89 ? 0.044 -9.314 -3.026 1.00 94.44 89 ILE A C 1
ATOM 713 O O . ILE A 1 89 ? -0.692 -10.306 -2.947 1.00 94.44 89 ILE A O 1
ATOM 717 N N . ASN A 1 90 ? 1.356 -9.356 -2.815 1.00 94.44 90 ASN A N 1
ATOM 718 C CA . ASN A 1 90 ? 2.043 -10.552 -2.352 1.00 94.44 90 ASN A CA 1
ATOM 719 C C . ASN A 1 90 ? 1.507 -10.997 -0.977 1.00 94.44 90 ASN A C 1
ATOM 721 O O . ASN A 1 90 ? 1.074 -10.172 -0.171 1.00 94.44 90 ASN A O 1
ATOM 725 N N . GLU A 1 91 ? 1.554 -12.300 -0.689 1.00 94.00 91 GLU A N 1
ATOM 726 C CA . GLU A 1 91 ? 1.123 -12.875 0.591 1.00 94.00 91 GLU A CA 1
ATOM 727 C C . GLU A 1 91 ? 1.765 -12.189 1.799 1.00 94.00 91 GLU A C 1
ATOM 729 O O . GLU A 1 91 ? 1.070 -11.915 2.775 1.00 94.00 91 GLU A O 1
ATOM 734 N N . ARG A 1 92 ? 3.046 -11.808 1.709 1.00 94.56 92 ARG A N 1
ATOM 735 C CA . ARG A 1 92 ? 3.759 -11.089 2.781 1.00 94.56 92 ARG A CA 1
ATOM 736 C C . ARG A 1 92 ? 3.161 -9.724 3.123 1.00 94.56 92 ARG A C 1
ATOM 738 O O . ARG A 1 92 ? 3.423 -9.203 4.204 1.00 94.56 92 ARG A O 1
ATOM 745 N N . ASP A 1 93 ? 2.410 -9.112 2.212 1.00 96.31 93 ASP A N 1
ATOM 746 C CA . ASP A 1 93 ? 1.790 -7.799 2.406 1.00 96.31 93 ASP A CA 1
ATOM 747 C C . ASP A 1 93 ? 0.299 -7.896 2.749 1.00 96.31 93 ASP A C 1
ATOM 749 O O . ASP A 1 93 ? -0.339 -6.876 3.019 1.00 96.31 93 ASP A O 1
ATOM 753 N N . GLN A 1 94 ? -0.260 -9.110 2.854 1.00 96.88 94 GLN A N 1
ATOM 754 C CA . GLN A 1 94 ? -1.654 -9.363 3.250 1.00 96.88 94 GLN A CA 1
ATOM 755 C C . GLN A 1 94 ? -1.896 -9.158 4.760 1.00 96.88 94 GLN A C 1
ATOM 757 O O . GLN A 1 94 ? -2.536 -9.968 5.429 1.00 96.88 94 GLN A O 1
ATOM 762 N N . ARG A 1 95 ? -1.432 -8.029 5.304 1.00 97.81 95 ARG A N 1
ATOM 763 C CA . ARG A 1 95 ? -1.532 -7.657 6.726 1.00 97.81 95 ARG A CA 1
ATOM 764 C C . ARG A 1 95 ? -2.974 -7.608 7.223 1.00 97.81 95 ARG A C 1
ATOM 766 O O . ARG A 1 95 ? -3.257 -8.065 8.323 1.00 97.81 95 ARG A O 1
ATOM 773 N N . VAL A 1 96 ? -3.894 -7.098 6.398 1.00 98.12 96 VAL A N 1
ATOM 774 C CA . VAL A 1 96 ? -5.329 -7.067 6.729 1.00 98.12 96 VAL A CA 1
ATOM 775 C C . VAL A 1 96 ? -5.893 -8.481 6.871 1.00 98.12 96 VAL A C 1
ATOM 777 O O . VAL A 1 96 ? -6.603 -8.750 7.838 1.00 98.12 96 VAL A O 1
ATOM 780 N N . LYS A 1 97 ? -5.522 -9.406 5.979 1.00 97.44 97 LYS A N 1
ATOM 781 C CA . LYS A 1 97 ? -5.922 -10.814 6.084 1.00 97.44 97 LYS A CA 1
ATOM 782 C C . LYS A 1 97 ? -5.370 -11.453 7.350 1.00 97.44 97 LYS A C 1
ATOM 784 O O . LYS A 1 97 ? -6.109 -12.130 8.052 1.00 97.44 97 LYS A O 1
ATOM 789 N N . PHE A 1 98 ? -4.100 -11.203 7.668 1.00 96.75 98 PHE A N 1
ATOM 790 C CA . PHE A 1 98 ? -3.491 -11.718 8.891 1.00 96.75 98 PHE A CA 1
ATOM 791 C C . PHE A 1 98 ? -4.225 -11.228 10.149 1.00 96.75 98 PHE A C 1
ATOM 793 O O . PHE A 1 98 ? -4.629 -12.051 10.966 1.00 96.75 98 PHE A O 1
ATOM 800 N N . ILE A 1 99 ? -4.447 -9.914 10.284 1.00 97.00 99 ILE A N 1
ATOM 801 C CA . ILE A 1 99 ? -5.002 -9.331 11.517 1.00 97.00 99 ILE A CA 1
ATOM 802 C C . ILE A 1 99 ? -6.517 -9.542 11.674 1.00 97.00 99 ILE A C 1
ATOM 804 O O . ILE A 1 99 ? -7.006 -9.610 12.800 1.00 97.00 99 ILE A O 1
ATOM 808 N N . SER A 1 100 ? -7.265 -9.632 10.569 1.00 97.25 100 SER A N 1
ATOM 809 C CA . SER A 1 100 ? -8.739 -9.658 10.594 1.00 97.25 100 SER A CA 1
ATOM 810 C C . SER A 1 100 ? -9.375 -10.945 10.077 1.00 97.25 100 SER A C 1
ATOM 812 O O . SER A 1 100 ? -10.567 -11.136 10.276 1.00 97.25 100 SER A O 1
ATOM 814 N N . GLY A 1 101 ? -8.624 -11.796 9.376 1.00 96.50 101 GLY A N 1
ATOM 815 C CA . GLY A 1 101 ? -9.150 -12.958 8.651 1.00 96.50 101 GLY A CA 1
ATOM 816 C C . GLY A 1 101 ? -9.685 -12.631 7.252 1.00 96.50 101 GLY A C 1
ATOM 817 O O . GLY A 1 101 ? -9.694 -13.501 6.384 1.00 96.50 101 GLY A O 1
ATOM 818 N N . PHE A 1 102 ? -10.048 -11.373 6.984 1.00 97.94 102 PHE A N 1
ATOM 819 C CA . PHE A 1 102 ? -10.656 -10.967 5.717 1.00 97.94 102 PHE A CA 1
ATOM 820 C C . PHE A 1 102 ? -9.672 -10.984 4.539 1.00 97.94 102 PHE A C 1
ATOM 822 O O . PHE A 1 102 ? -8.647 -10.298 4.545 1.00 97.94 102 PHE A O 1
ATOM 829 N N . SER A 1 103 ? -10.020 -11.724 3.488 1.00 97.12 103 SER A N 1
ATOM 830 C CA . SER A 1 103 ? -9.152 -11.991 2.336 1.00 97.12 103 SER A CA 1
ATOM 831 C C . SER A 1 103 ? -9.535 -11.255 1.045 1.00 97.12 103 SER A C 1
ATOM 833 O O . SER A 1 103 ? -8.842 -11.396 0.035 1.00 97.12 103 SER A O 1
ATOM 835 N N . GLY A 1 104 ? -10.596 -10.442 1.058 1.00 96.62 104 GLY A N 1
ATOM 836 C CA . GLY A 1 104 ? -11.029 -9.678 -0.115 1.00 96.62 104 GLY A CA 1
ATOM 837 C C . GLY A 1 104 ? -10.003 -8.637 -0.587 1.00 96.62 104 GLY A C 1
ATOM 838 O O . GLY A 1 104 ? -9.140 -8.183 0.169 1.00 96.62 104 GLY A O 1
ATOM 839 N N . SER A 1 105 ? -10.091 -8.230 -1.860 1.00 95.88 105 SER A N 1
ATOM 840 C CA . SER A 1 105 ? -9.094 -7.332 -2.472 1.00 95.88 105 SER A CA 1
ATOM 841 C C . SER A 1 105 ? -9.225 -5.861 -2.068 1.00 95.88 105 SER A C 1
ATOM 843 O O . SER A 1 105 ? -8.293 -5.093 -2.281 1.00 95.88 105 SER A O 1
ATOM 845 N N . ASN A 1 106 ? -10.347 -5.463 -1.463 1.00 96.31 106 ASN A N 1
ATOM 846 C CA . ASN A 1 106 ? -10.576 -4.095 -1.008 1.00 96.31 106 ASN A CA 1
ATOM 847 C C . ASN A 1 106 ? -10.896 -4.076 0.485 1.00 96.31 106 ASN A C 1
ATOM 849 O O . ASN A 1 106 ? -11.925 -4.608 0.904 1.00 96.31 106 ASN A O 1
ATOM 853 N N . ALA A 1 107 ? -10.037 -3.438 1.276 1.00 97.31 107 ALA A N 1
ATOM 854 C CA . ALA A 1 107 ? -10.313 -3.188 2.679 1.00 97.31 107 ALA A CA 1
ATOM 855 C C . ALA A 1 107 ? -9.574 -1.964 3.214 1.00 97.31 107 ALA A C 1
ATOM 857 O O . ALA A 1 107 ? -8.453 -1.651 2.803 1.00 97.31 107 ALA A O 1
ATOM 858 N N . TRP A 1 108 ? -10.191 -1.324 4.202 1.00 96.50 108 TRP A N 1
ATOM 859 C CA . TRP A 1 108 ? -9.569 -0.302 5.031 1.00 96.50 108 TRP A CA 1
ATOM 860 C C . TRP A 1 108 ? -9.913 -0.571 6.492 1.00 96.50 108 TRP A C 1
ATOM 862 O O . TRP A 1 108 ? -11.083 -0.675 6.844 1.00 96.50 108 TRP A O 1
ATOM 872 N N . VAL A 1 109 ? -8.897 -0.718 7.332 1.00 98.12 109 VAL A N 1
ATOM 873 C CA . VAL A 1 109 ? -9.037 -1.068 8.743 1.00 98.12 109 VAL A CA 1
ATOM 874 C C . VAL A 1 109 ? -8.781 0.138 9.638 1.00 98.12 109 VAL A C 1
ATOM 876 O O . VAL A 1 109 ? -7.854 0.914 9.389 1.00 98.12 109 VAL A O 1
ATOM 879 N N . ILE A 1 110 ? -9.565 0.242 10.712 1.00 98.62 110 ILE A N 1
ATOM 880 C CA . ILE A 1 110 ? -9.281 1.094 11.870 1.00 98.62 110 ILE A CA 1
ATOM 881 C C . ILE A 1 110 ? -9.372 0.232 13.126 1.00 98.62 110 ILE A C 1
ATOM 883 O O . ILE A 1 110 ? -10.405 -0.383 13.385 1.00 98.62 110 ILE A O 1
ATOM 887 N N . VAL A 1 111 ? -8.308 0.220 13.923 1.00 98.56 111 VAL A N 1
ATOM 888 C CA . VAL A 1 111 ? -8.299 -0.393 15.256 1.00 98.56 111 VAL A CA 1
ATOM 889 C C . VAL A 1 111 ? -8.100 0.706 16.286 1.00 98.56 111 VAL A C 1
ATOM 891 O O . VAL A 1 111 ? -7.132 1.454 16.205 1.00 98.56 111 VAL A O 1
ATOM 894 N N . THR A 1 112 ? -9.004 0.812 17.252 1.00 98.19 112 THR A N 1
ATOM 895 C CA . THR A 1 112 ? -8.875 1.689 18.424 1.00 98.19 112 THR A CA 1
ATOM 896 C C . THR A 1 112 ? -8.667 0.843 19.682 1.00 98.19 112 THR A C 1
ATOM 898 O O . THR A 1 112 ? -8.598 -0.389 19.605 1.00 98.19 112 THR A O 1
ATOM 901 N N . LYS A 1 113 ? -8.586 1.487 20.854 1.00 94.75 113 LYS A N 1
ATOM 902 C CA . LYS A 1 113 ? -8.572 0.794 22.157 1.00 94.75 113 LYS A CA 1
ATOM 903 C C . LYS A 1 113 ? -9.758 -0.168 22.320 1.00 94.75 113 LYS A C 1
ATOM 905 O O . LYS A 1 113 ? -9.565 -1.272 22.811 1.00 94.75 113 LYS A O 1
ATOM 910 N N . GLU A 1 114 ? -10.929 0.209 21.805 1.00 93.88 114 GLU A N 1
ATOM 911 C CA . GLU A 1 114 ? -12.178 -0.543 21.995 1.00 93.88 114 GLU A CA 1
ATOM 912 C C . GLU A 1 114 ? -12.679 -1.218 20.714 1.00 93.88 114 GLU A C 1
ATOM 914 O O . GLU A 1 114 ? -13.159 -2.349 20.742 1.00 93.88 114 GLU A O 1
ATOM 919 N N . ASN A 1 115 ? -12.502 -0.580 19.556 1.00 97.50 115 ASN A N 1
ATOM 920 C CA . ASN A 1 115 ? -13.114 -1.022 18.304 1.00 97.50 115 ASN A CA 1
ATOM 921 C C . ASN A 1 115 ? -12.092 -1.648 17.348 1.00 97.50 115 ASN A C 1
ATOM 923 O O . ASN A 1 115 ? -10.926 -1.250 17.326 1.00 97.50 115 ASN A O 1
ATOM 927 N N . ALA A 1 116 ? -12.539 -2.596 16.529 1.00 98.19 116 ALA A N 1
ATOM 928 C CA . ALA A 1 116 ? -11.822 -3.088 15.357 1.00 98.19 116 ALA A CA 1
ATOM 929 C C . ALA A 1 116 ? -12.792 -3.108 14.179 1.00 98.19 116 ALA A C 1
ATOM 931 O O . ALA A 1 116 ? -13.823 -3.777 14.211 1.00 98.19 116 ALA A O 1
ATOM 932 N N . LEU A 1 117 ? -12.506 -2.304 13.166 1.00 98.62 117 LEU A N 1
ATOM 933 C CA . LEU A 1 117 ? -13.457 -1.957 12.119 1.00 98.62 117 LEU A CA 1
ATOM 934 C C . LEU A 1 117 ? -12.821 -2.222 10.764 1.00 98.62 117 LEU A C 1
ATOM 936 O O . LEU A 1 117 ? -11.678 -1.818 10.534 1.00 98.62 117 LEU A O 1
ATOM 940 N N . LEU A 1 118 ? -13.565 -2.853 9.859 1.00 98.62 118 LEU A N 1
ATOM 941 C CA . LEU A 1 118 ? -13.126 -3.093 8.487 1.00 98.62 118 LEU A CA 1
ATOM 942 C C . LEU A 1 118 ? -14.153 -2.544 7.502 1.00 98.62 118 LEU A C 1
ATOM 944 O O . LEU A 1 118 ? -15.285 -3.018 7.440 1.00 98.62 118 LEU A O 1
ATOM 948 N N . TRP A 1 119 ? -13.738 -1.568 6.700 1.00 98.56 119 TRP A N 1
ATOM 949 C CA . TRP A 1 119 ? -14.507 -1.053 5.575 1.00 98.56 119 TRP A CA 1
ATOM 950 C C . TRP A 1 119 ? -14.224 -1.849 4.314 1.00 98.56 119 TRP A C 1
ATOM 952 O O . TRP A 1 119 ? -13.065 -2.062 3.971 1.00 98.56 119 TRP A O 1
ATOM 962 N N . THR A 1 120 ? -15.275 -2.214 3.585 1.00 98.06 120 THR A N 1
ATOM 963 C CA . THR A 1 120 ? -15.166 -2.787 2.236 1.00 98.06 120 THR A CA 1
ATOM 964 C C . THR A 1 120 ? -16.362 -2.382 1.363 1.00 98.06 120 THR A C 1
ATOM 966 O O . THR A 1 120 ? -17.275 -1.676 1.811 1.00 98.06 120 THR A O 1
ATOM 969 N N . ASP A 1 121 ? -16.348 -2.774 0.091 1.00 96.44 121 ASP A N 1
ATOM 970 C CA . ASP A 1 121 ? -17.409 -2.501 -0.881 1.00 96.44 121 ASP A CA 1
ATOM 971 C C . ASP A 1 121 ? -18.376 -3.685 -1.063 1.00 96.44 121 ASP A C 1
ATOM 973 O O . ASP A 1 121 ? -18.194 -4.765 -0.498 1.00 96.44 121 ASP A O 1
ATOM 977 N N . GLY A 1 122 ? -19.436 -3.462 -1.847 1.00 96.31 122 GLY A N 1
ATOM 978 C CA . GLY A 1 122 ? -20.554 -4.394 -2.014 1.00 96.31 122 GLY A CA 1
ATOM 979 C C . GLY A 1 122 ? -20.182 -5.794 -2.495 1.00 96.31 122 GLY A C 1
ATOM 980 O O . GLY A 1 122 ? -20.903 -6.739 -2.170 1.00 96.31 122 GLY A O 1
ATOM 981 N N . ARG A 1 123 ? -19.046 -5.958 -3.188 1.00 96.75 123 ARG A N 1
ATOM 982 C CA . ARG A 1 123 ? -18.552 -7.274 -3.631 1.00 96.75 123 ARG A CA 1
ATOM 983 C C . ARG A 1 123 ? -18.267 -8.207 -2.456 1.00 96.75 123 ARG A C 1
ATOM 985 O O . ARG A 1 123 ? -18.383 -9.420 -2.592 1.00 96.75 123 ARG A O 1
ATOM 992 N N . TYR A 1 124 ? -17.919 -7.638 -1.303 1.00 97.88 124 TYR A N 1
ATOM 993 C CA . TYR A 1 124 ? -17.301 -8.367 -0.205 1.00 97.88 124 TYR A CA 1
ATOM 994 C C . TYR A 1 124 ? -18.147 -8.441 1.069 1.00 97.88 124 TYR A C 1
ATOM 996 O O . TYR A 1 124 ? -17.692 -9.003 2.057 1.00 97.88 124 TYR A O 1
ATOM 1004 N N . TYR A 1 125 ? -19.382 -7.927 1.096 1.00 97.19 125 TYR A N 1
ATOM 1005 C CA . TYR A 1 125 ? -20.178 -7.909 2.336 1.00 97.19 125 TYR A CA 1
ATOM 1006 C C . TYR A 1 125 ? -20.504 -9.297 2.891 1.00 97.19 125 TYR A C 1
ATOM 1008 O O . TYR A 1 125 ? -20.476 -9.484 4.105 1.00 97.19 125 TYR A O 1
ATOM 1016 N N . ILE A 1 126 ? -20.831 -10.259 2.026 1.00 97.81 126 ILE A N 1
ATOM 1017 C CA . ILE A 1 126 ? -21.117 -11.636 2.456 1.00 97.81 126 ILE A CA 1
ATOM 1018 C C . ILE A 1 126 ? -19.820 -12.306 2.922 1.00 97.81 126 ILE A C 1
ATOM 1020 O O . ILE A 1 126 ? -19.790 -12.874 4.008 1.00 97.81 126 ILE A O 1
ATOM 1024 N N . GLN A 1 127 ? -18.743 -12.150 2.148 1.00 98.44 127 GLN A N 1
ATOM 1025 C CA . GLN A 1 127 ? -17.425 -12.697 2.467 1.00 98.44 127 GLN A CA 1
ATOM 1026 C C . GLN A 1 127 ? -16.868 -12.148 3.790 1.00 98.44 127 GLN A C 1
ATOM 1028 O O . GLN A 1 127 ? -16.393 -12.905 4.629 1.00 98.44 127 GLN A O 1
ATOM 1033 N N . ALA A 1 128 ? -16.968 -10.840 4.024 1.00 97.94 128 ALA A N 1
ATOM 1034 C CA . ALA A 1 128 ? -16.490 -10.226 5.257 1.00 97.94 128 ALA A CA 1
ATOM 1035 C C . ALA A 1 128 ? -17.248 -10.744 6.483 1.00 97.94 128 ALA A C 1
ATOM 1037 O O . ALA A 1 128 ? -16.631 -11.019 7.504 1.00 97.94 128 ALA A O 1
ATOM 1038 N N . LYS A 1 129 ? -18.567 -10.955 6.381 1.00 96.31 129 LYS A N 1
ATOM 1039 C CA . LYS A 1 129 ? -19.343 -11.556 7.477 1.00 96.31 129 LYS A CA 1
ATOM 1040 C C . LYS A 1 129 ? -18.911 -12.984 7.812 1.00 96.31 129 LYS A C 1
ATOM 1042 O O . LYS A 1 129 ? -19.078 -13.382 8.957 1.00 96.31 129 LYS A O 1
ATOM 1047 N N . SER A 1 130 ? -18.419 -13.748 6.837 1.00 97.44 130 SER A N 1
ATOM 1048 C CA . SER A 1 130 ? -17.969 -15.126 7.063 1.00 97.44 130 SER A CA 1
ATOM 1049 C C . SER A 1 130 ? -16.507 -15.241 7.489 1.00 97.44 130 SER A C 1
ATOM 1051 O O . SER A 1 130 ? -16.159 -16.201 8.164 1.00 97.44 130 SER A O 1
ATOM 1053 N N . GLU A 1 131 ? -15.645 -14.317 7.061 1.00 97.62 131 GLU A N 1
ATOM 1054 C CA . GLU A 1 131 ? -14.191 -14.427 7.253 1.00 97.62 131 GLU A CA 1
ATOM 1055 C C . GLU A 1 131 ? -13.647 -13.616 8.428 1.00 97.62 131 GLU A C 1
ATOM 1057 O O . GLU A 1 131 ? -12.572 -13.942 8.931 1.00 97.62 131 GLU A O 1
ATOM 1062 N N . LEU A 1 132 ? -14.338 -12.549 8.839 1.00 97.12 132 LEU A N 1
ATOM 1063 C CA . LEU A 1 132 ? -13.867 -11.706 9.932 1.00 97.12 132 LEU A CA 1
ATOM 1064 C C . LEU A 1 132 ? -13.779 -12.502 11.237 1.00 97.12 132 LEU A C 1
ATOM 1066 O O . LEU A 1 132 ? -14.730 -13.177 11.632 1.00 97.12 132 LEU A O 1
ATOM 1070 N N . TYR A 1 133 ? -12.642 -12.380 11.920 1.00 95.00 133 TYR A N 1
ATOM 1071 C CA . TYR A 1 133 ? -12.484 -12.904 13.272 1.00 95.00 133 TYR A CA 1
ATOM 1072 C C . TYR A 1 133 ? -13.453 -12.224 14.249 1.00 95.00 133 TYR A C 1
ATOM 1074 O O . TYR A 1 133 ? -13.950 -11.119 14.010 1.00 95.00 133 TYR A O 1
ATOM 1082 N N . GLU A 1 134 ? -13.695 -12.876 15.384 1.00 91.69 134 GLU A N 1
ATOM 1083 C CA . GLU A 1 134 ? -14.506 -12.308 16.458 1.00 91.69 134 GLU A CA 1
ATOM 1084 C C . GLU A 1 134 ? -13.943 -10.953 16.936 1.00 91.69 134 GLU A C 1
ATOM 1086 O O . GLU A 1 134 ? -12.733 -10.718 16.932 1.00 91.69 134 GLU A O 1
ATOM 1091 N N . GLY A 1 135 ? -14.835 -10.032 17.313 1.00 91.81 135 GLY A N 1
ATOM 1092 C CA . GLY A 1 135 ? -14.478 -8.677 17.750 1.00 91.81 135 GLY A CA 1
ATOM 1093 C C . GLY A 1 135 ? -14.305 -7.652 16.622 1.00 91.81 135 GLY A C 1
ATOM 1094 O O . GLY A 1 135 ? -14.130 -6.467 16.908 1.00 91.81 135 GLY A O 1
ATOM 1095 N N . TRP A 1 136 ? -14.392 -8.070 15.355 1.00 97.19 136 TRP A N 1
ATOM 1096 C CA . TRP A 1 136 ? -14.397 -7.166 14.205 1.00 97.19 136 TRP A CA 1
ATOM 1097 C C . TRP A 1 136 ? -15.808 -6.755 13.786 1.00 97.19 136 TRP A C 1
ATOM 1099 O O . TRP A 1 136 ? -16.710 -7.582 13.652 1.00 97.19 136 TRP A O 1
ATOM 1109 N N . THR A 1 137 ? -15.973 -5.474 13.465 1.00 97.81 137 THR A N 1
ATOM 1110 C CA . THR A 1 137 ? -17.209 -4.926 12.901 1.00 97.81 137 THR A CA 1
ATOM 1111 C C . THR A 1 137 ? -17.016 -4.603 11.424 1.00 97.81 137 THR A C 1
ATOM 1113 O O . THR A 1 137 ? -16.158 -3.802 11.040 1.00 97.81 137 THR A O 1
ATOM 1116 N N . LEU A 1 138 ? -17.858 -5.201 10.581 1.00 97.94 138 LEU A N 1
ATOM 1117 C CA . LEU A 1 138 ? -17.949 -4.860 9.165 1.00 97.94 138 LEU A CA 1
ATOM 1118 C C . LEU A 1 138 ? -18.616 -3.492 8.982 1.00 97.94 138 LEU A C 1
ATOM 1120 O O . LEU A 1 138 ? -19.777 -3.300 9.341 1.00 97.94 138 LEU A O 1
ATOM 1124 N N . MET A 1 139 ? -17.914 -2.591 8.305 1.00 98.12 139 MET A N 1
ATOM 1125 C CA . MET A 1 139 ? -18.395 -1.278 7.897 1.00 98.12 139 MET A CA 1
ATOM 1126 C C . MET A 1 139 ? -18.621 -1.258 6.377 1.00 98.12 139 MET A C 1
ATOM 1128 O O . MET A 1 139 ? -17.754 -1.628 5.583 1.00 98.12 139 MET A O 1
ATOM 1132 N N . LYS A 1 140 ? -19.804 -0.836 5.929 1.00 96.69 140 LYS A N 1
ATOM 1133 C CA . LYS A 1 140 ? -20.143 -0.810 4.498 1.00 96.69 140 LYS A CA 1
ATOM 1134 C C . LYS A 1 140 ? -19.787 0.543 3.887 1.00 96.69 140 LYS A C 1
ATOM 1136 O O . LYS A 1 140 ? -20.256 1.567 4.371 1.00 96.69 140 LYS A O 1
ATOM 1141 N N . LEU A 1 141 ? -19.018 0.555 2.794 1.00 93.81 141 LEU A N 1
ATOM 1142 C CA . LEU A 1 141 ? -18.711 1.789 2.049 1.00 93.81 141 LEU A CA 1
ATOM 1143 C C . LEU A 1 141 ? -19.901 2.365 1.267 1.00 93.81 141 LEU A C 1
ATOM 1145 O O . LEU A 1 141 ? -19.841 3.511 0.836 1.00 93.81 141 LEU A O 1
ATOM 1149 N N . THR A 1 142 ? -20.959 1.584 1.050 1.00 90.94 142 THR A N 1
ATOM 1150 C CA . THR A 1 142 ? -22.142 2.017 0.297 1.00 90.94 142 THR A CA 1
ATOM 1151 C C . THR A 1 142 ? -23.417 1.592 1.011 1.00 90.94 142 THR A C 1
ATOM 1153 O O . THR A 1 142 ? -23.440 0.570 1.701 1.00 90.94 142 THR A O 1
ATOM 1156 N N . GLY A 1 143 ? -24.479 2.373 0.829 1.00 89.44 143 GLY A N 1
ATOM 1157 C CA . GLY A 1 143 ? -25.797 2.131 1.411 1.00 89.44 143 GLY A CA 1
ATOM 1158 C C . GLY A 1 143 ? -26.251 3.253 2.352 1.00 89.44 143 GLY A C 1
ATOM 1159 O O . GLY A 1 143 ? -25.463 4.151 2.655 1.00 89.44 143 GLY A O 1
ATOM 1160 N N . PRO A 1 144 ? -27.515 3.210 2.808 1.00 86.19 144 PRO A N 1
ATOM 1161 C CA . PRO A 1 144 ? -28.116 4.280 3.609 1.00 86.19 144 PRO A CA 1
ATOM 1162 C C . PRO A 1 144 ? -27.357 4.578 4.907 1.00 86.19 144 PRO A C 1
ATOM 1164 O O . PRO A 1 144 ? -27.155 5.738 5.239 1.00 86.19 144 PRO A O 1
ATOM 1167 N N . ASP A 1 145 ? -26.862 3.535 5.577 1.00 88.19 145 ASP A N 1
ATOM 1168 C CA . ASP A 1 145 ? -26.161 3.640 6.865 1.00 88.19 145 ASP A CA 1
ATOM 1169 C C . ASP A 1 145 ? -24.629 3.716 6.711 1.00 88.19 145 ASP A C 1
ATOM 1171 O O . ASP A 1 145 ? -23.880 3.471 7.658 1.00 88.19 145 ASP A O 1
ATOM 1175 N N . SER A 1 146 ? -24.131 3.973 5.495 1.00 94.31 146 SER A N 1
ATOM 1176 C CA . SER A 1 146 ? -22.688 4.019 5.244 1.00 94.31 146 SER A CA 1
ATOM 1177 C C . SER A 1 146 ? -22.051 5.273 5.843 1.00 94.31 146 SER A C 1
ATOM 1179 O O . SER A 1 146 ? -22.547 6.388 5.701 1.00 94.31 146 SER A O 1
ATOM 1181 N N . ILE A 1 147 ? -20.903 5.083 6.489 1.00 96.94 147 ILE A N 1
ATOM 1182 C CA . ILE A 1 147 ? -20.063 6.158 7.014 1.00 96.94 147 ILE A CA 1
ATOM 1183 C C . ILE A 1 147 ? -18.649 5.977 6.480 1.00 96.94 147 ILE A C 1
ATOM 1185 O O . ILE A 1 147 ? -18.114 4.866 6.479 1.00 96.94 147 ILE A O 1
ATOM 1189 N N . MET A 1 148 ? -18.029 7.056 6.007 1.00 95.69 148 MET A N 1
ATOM 1190 C CA . MET A 1 148 ? -16.647 6.994 5.537 1.00 95.69 148 MET A CA 1
ATOM 1191 C C . MET A 1 148 ? -15.678 6.872 6.721 1.00 95.69 148 MET A C 1
ATOM 1193 O O . MET A 1 148 ? -15.935 7.475 7.766 1.00 95.69 148 MET A O 1
ATOM 1197 N N . PRO A 1 149 ? -14.520 6.199 6.564 1.00 95.81 149 PRO A N 1
ATOM 1198 C CA . PRO A 1 149 ? -13.537 6.039 7.641 1.00 95.81 149 PRO A CA 1
ATOM 1199 C C . PRO A 1 149 ? -13.164 7.359 8.332 1.00 95.81 149 PRO A C 1
ATOM 1201 O O . PRO A 1 149 ? -13.132 7.439 9.556 1.00 95.81 149 PRO A O 1
ATOM 1204 N N . SER A 1 150 ? -12.960 8.431 7.555 1.00 96.00 150 SER A N 1
ATOM 1205 C CA . SER A 1 150 ? -12.658 9.761 8.105 1.00 96.00 150 SER A CA 1
ATOM 1206 C C . SER A 1 150 ? -13.779 10.336 8.971 1.00 96.00 150 SER A C 1
ATOM 1208 O O . SER A 1 150 ? -13.493 10.993 9.962 1.00 96.00 150 SER A O 1
ATOM 1210 N N . ASP A 1 151 ? -15.041 10.116 8.596 1.00 97.06 151 ASP A N 1
ATOM 1211 C CA . ASP A 1 151 ? -16.181 10.660 9.337 1.00 97.06 151 ASP A CA 1
ATOM 1212 C C . ASP A 1 151 ? -16.425 9.849 10.606 1.00 97.06 151 ASP A C 1
ATOM 1214 O O . ASP A 1 151 ? -16.705 10.425 11.652 1.00 97.06 151 ASP A O 1
ATOM 1218 N N . TRP A 1 152 ? -16.211 8.531 10.544 1.00 98.00 152 TRP A N 1
ATOM 1219 C CA . TRP A 1 152 ? -16.240 7.682 11.730 1.00 98.00 152 TRP A CA 1
ATOM 1220 C C . TRP A 1 152 ? -15.189 8.126 12.752 1.00 98.00 152 TRP A C 1
ATOM 1222 O O . TRP A 1 152 ? -15.522 8.309 13.918 1.00 98.00 152 TRP A O 1
ATOM 1232 N N . ILE A 1 153 ? -13.953 8.388 12.312 1.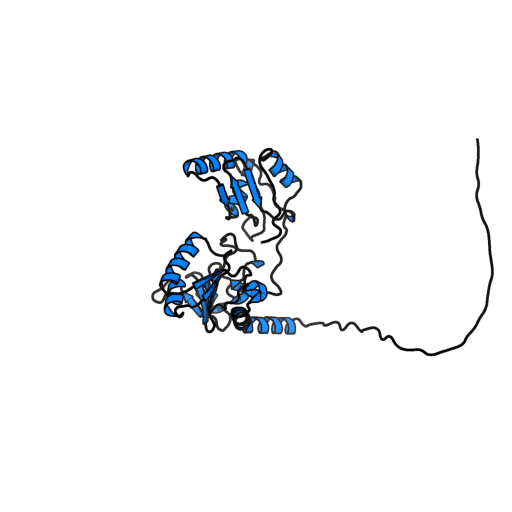00 97.94 153 ILE A N 1
ATOM 1233 C CA . ILE A 1 153 ? -12.889 8.916 13.181 1.00 97.94 153 ILE A CA 1
ATOM 1234 C C . ILE A 1 153 ? -13.328 10.214 13.862 1.00 97.94 153 ILE A C 1
ATOM 1236 O O . ILE A 1 153 ? -13.215 10.329 15.076 1.00 97.94 153 ILE A O 1
ATOM 1240 N N . ILE A 1 154 ? -13.842 11.174 13.091 1.00 97.88 154 ILE A N 1
ATOM 1241 C CA . ILE A 1 154 ? -14.247 12.491 13.604 1.00 97.88 154 ILE A CA 1
ATOM 1242 C C . ILE A 1 154 ? -15.389 12.376 14.622 1.00 97.88 154 ILE A C 1
ATOM 1244 O O . ILE A 1 154 ? -15.437 13.148 15.573 1.00 97.88 154 ILE A O 1
ATOM 1248 N N . GLN A 1 155 ? -16.306 11.428 14.427 1.00 97.56 155 GLN A N 1
ATOM 1249 C CA . GLN A 1 155 ? -17.445 11.220 15.323 1.00 97.56 155 GLN A CA 1
ATOM 1250 C C . GLN A 1 155 ? -17.095 10.436 16.595 1.00 97.56 155 GLN A C 1
ATOM 1252 O O . GLN A 1 155 ? -17.820 10.554 17.578 1.00 97.56 155 GLN A O 1
ATOM 1257 N N . ASN A 1 156 ? -16.036 9.617 16.577 1.00 97.88 156 ASN A N 1
ATOM 1258 C CA . ASN A 1 156 ? -15.768 8.634 17.636 1.00 97.88 156 ASN A CA 1
ATOM 1259 C C . ASN A 1 156 ? -14.457 8.861 18.398 1.00 97.88 156 ASN A C 1
ATOM 1261 O O . ASN A 1 156 ? -14.274 8.250 19.449 1.00 97.88 156 ASN A O 1
ATOM 1265 N N . LEU A 1 157 ? -13.538 9.685 17.889 1.00 97.50 157 LEU A N 1
ATOM 1266 C CA . LEU A 1 157 ? -12.289 10.006 18.578 1.00 97.50 157 LEU A CA 1
ATOM 1267 C C . LEU A 1 157 ? -12.313 11.424 19.147 1.00 97.50 157 LEU A C 1
ATOM 1269 O O . LEU A 1 157 ? -12.851 12.353 18.548 1.00 97.50 157 LEU A O 1
ATOM 1273 N N . GLU A 1 158 ? -11.690 11.584 20.310 1.00 96.81 158 GLU A N 1
ATOM 1274 C CA . GLU A 1 158 ? -11.611 12.861 21.012 1.00 96.81 158 GLU A CA 1
ATOM 1275 C C . GLU A 1 158 ? -10.595 13.807 20.360 1.00 96.81 158 GLU A C 1
ATOM 1277 O O . GLU A 1 158 ? -9.626 13.379 19.723 1.00 96.81 158 GLU A O 1
ATOM 1282 N N . ASN A 1 159 ? -10.776 15.111 20.571 1.00 97.00 159 ASN A N 1
ATOM 1283 C CA . ASN A 1 159 ? -9.784 16.112 20.184 1.00 97.00 159 ASN A CA 1
ATOM 1284 C C . ASN A 1 159 ? -8.434 15.808 20.860 1.00 97.00 159 ASN A C 1
ATOM 1286 O O . ASN A 1 159 ? -8.378 15.548 22.059 1.00 97.00 159 ASN A O 1
ATOM 1290 N N . GLY A 1 160 ? -7.351 15.836 20.085 1.00 97.38 160 GLY A N 1
ATOM 1291 C CA . GLY A 1 160 ? -6.010 15.472 20.531 1.00 97.38 160 GLY A CA 1
ATOM 1292 C C . GLY A 1 160 ? -5.663 13.998 20.322 1.00 97.38 160 GLY A C 1
ATOM 1293 O O . GLY A 1 160 ? -4.494 13.647 20.489 1.00 97.38 160 GLY A O 1
ATOM 1294 N N . SER A 1 161 ? -6.623 13.156 19.911 1.00 97.94 161 SER A N 1
ATOM 1295 C CA . SER A 1 161 ? -6.362 11.740 19.626 1.00 97.94 161 SER A CA 1
ATOM 1296 C C . SER A 1 161 ? -5.314 11.574 18.531 1.00 97.94 161 SER A C 1
ATOM 1298 O O . SER A 1 161 ? -5.343 12.257 17.496 1.00 97.94 161 SER A O 1
ATOM 1300 N N . LYS A 1 162 ? -4.411 10.616 18.740 1.00 97.69 162 LYS A N 1
ATOM 1301 C CA . LYS A 1 162 ? -3.310 10.305 17.824 1.00 97.69 162 LYS A CA 1
ATOM 1302 C C . LYS A 1 162 ? -3.604 9.041 17.043 1.00 97.69 162 LYS A C 1
ATOM 1304 O O . LYS A 1 162 ? -3.937 8.004 17.608 1.00 97.69 162 LYS A O 1
ATOM 1309 N N . ILE A 1 163 ? -3.450 9.111 15.732 1.00 97.69 163 ILE A N 1
ATOM 1310 C CA . ILE A 1 163 ? -3.730 8.001 14.835 1.00 97.69 163 ILE A CA 1
ATOM 1311 C C . ILE A 1 163 ? -2.446 7.568 14.149 1.00 97.69 163 ILE A C 1
ATOM 1313 O O . ILE A 1 163 ? -1.920 8.280 13.295 1.00 97.69 163 ILE A O 1
ATOM 1317 N N . GLY A 1 164 ? -1.969 6.381 14.508 1.00 97.31 164 GLY A N 1
ATOM 1318 C CA . GLY A 1 164 ? -0.838 5.736 13.865 1.00 97.31 164 GLY A CA 1
ATOM 1319 C C . GLY A 1 164 ? -1.190 5.230 12.468 1.00 97.31 164 GLY A C 1
ATOM 1320 O O . GLY A 1 164 ? -2.268 4.673 12.24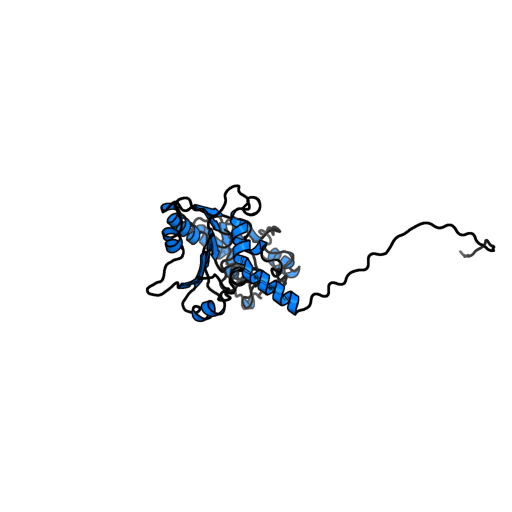9 1.00 97.31 164 GLY A O 1
ATOM 1321 N N . PHE A 1 165 ? -0.269 5.380 11.524 1.00 97.00 165 PHE A N 1
ATOM 1322 C CA . PHE A 1 165 ? -0.382 4.781 10.195 1.00 97.00 165 PHE A CA 1
ATOM 1323 C C . PHE A 1 165 ? 1.003 4.461 9.630 1.00 97.00 165 PHE A C 1
ATOM 1325 O O . PHE A 1 165 ? 1.968 5.163 9.921 1.00 97.00 165 PHE A O 1
ATOM 1332 N N . ASP A 1 166 ? 1.107 3.421 8.805 1.00 96.94 166 ASP A N 1
ATOM 1333 C CA . ASP A 1 166 ? 2.329 3.147 8.043 1.00 96.94 166 ASP A CA 1
ATOM 1334 C C . ASP A 1 166 ? 2.374 4.052 6.799 1.00 96.94 166 ASP A C 1
ATOM 1336 O O . ASP A 1 166 ? 1.537 3.883 5.908 1.00 96.94 166 ASP A O 1
ATOM 1340 N N . PRO A 1 167 ? 3.320 5.005 6.693 1.00 95.69 167 PRO A N 1
ATOM 1341 C CA . PRO A 1 167 ? 3.341 5.970 5.597 1.00 95.69 167 PRO A CA 1
ATOM 1342 C C . PRO A 1 167 ? 3.607 5.344 4.225 1.00 95.69 167 PRO A C 1
ATOM 1344 O O . PRO A 1 167 ? 3.274 5.970 3.219 1.00 95.69 167 PRO A O 1
ATOM 1347 N N . LYS A 1 168 ? 4.165 4.127 4.155 1.00 95.44 168 LYS A N 1
ATOM 1348 C CA . LYS A 1 168 ? 4.401 3.442 2.875 1.00 95.44 168 LYS A CA 1
ATOM 1349 C C . LYS A 1 168 ? 3.097 2.992 2.218 1.00 95.44 168 LYS A C 1
ATOM 1351 O O . LYS A 1 168 ? 3.056 2.847 1.005 1.00 95.44 168 LYS A O 1
ATOM 1356 N N . LEU A 1 169 ? 2.030 2.792 2.992 1.00 96.62 169 LEU A N 1
ATOM 1357 C CA . LEU A 1 169 ? 0.782 2.192 2.507 1.00 96.62 169 LEU A CA 1
ATOM 1358 C C . LEU A 1 169 ? -0.267 3.216 2.055 1.00 96.62 169 LEU A C 1
ATOM 1360 O O . LEU A 1 169 ? -1.410 2.854 1.781 1.00 96.62 169 LEU A O 1
ATOM 1364 N N . PHE A 1 170 ? 0.084 4.501 1.997 1.00 94.81 170 PHE A N 1
ATOM 1365 C CA . PHE A 1 170 ? -0.855 5.552 1.625 1.00 94.81 170 PHE A CA 1
ATOM 1366 C C . PHE A 1 170 ? -0.354 6.343 0.428 1.00 94.81 170 PHE A C 1
ATOM 1368 O O . PHE A 1 170 ? 0.749 6.884 0.418 1.00 94.81 170 PHE A O 1
ATOM 1375 N N . ASN A 1 171 ? -1.234 6.508 -0.557 1.00 94.25 171 ASN A N 1
ATOM 1376 C CA . ASN A 1 171 ? -1.022 7.479 -1.617 1.00 94.25 171 ASN A CA 1
ATOM 1377 C C . ASN A 1 171 ? -0.901 8.895 -1.021 1.00 94.25 171 ASN A C 1
ATOM 1379 O O . ASN A 1 171 ? -1.781 9.336 -0.277 1.00 94.25 171 ASN A O 1
ATOM 1383 N N . PHE A 1 172 ? 0.163 9.612 -1.389 1.00 94.75 172 PHE A N 1
ATOM 1384 C CA . PHE A 1 172 ? 0.520 10.902 -0.797 1.00 94.75 172 PHE A CA 1
ATOM 1385 C C . PHE A 1 172 ? -0.592 11.959 -0.895 1.00 94.75 172 PHE A C 1
ATOM 1387 O O . PHE A 1 172 ? -0.944 12.573 0.112 1.00 94.75 172 PHE A O 1
ATOM 1394 N N . GLU A 1 173 ? -1.191 12.151 -2.074 1.00 94.50 173 GLU A N 1
ATOM 1395 C CA . GLU A 1 173 ? -2.228 13.175 -2.266 1.00 94.50 173 GLU A CA 1
ATOM 1396 C C . GLU A 1 173 ? -3.500 12.845 -1.476 1.00 94.50 173 GLU A C 1
ATOM 1398 O O . GLU A 1 173 ? -4.066 13.707 -0.794 1.00 94.50 173 GLU A O 1
ATOM 1403 N N . ARG A 1 174 ? -3.917 11.571 -1.476 1.00 92.12 174 ARG A N 1
ATOM 1404 C CA . ARG A 1 174 ? -5.065 11.121 -0.671 1.00 92.12 174 ARG A CA 1
ATOM 1405 C C . ARG A 1 174 ? -4.794 11.275 0.826 1.00 92.12 174 ARG A C 1
ATOM 1407 O O . ARG A 1 174 ? -5.656 11.777 1.547 1.00 92.12 174 ARG A O 1
ATOM 1414 N N . ALA A 1 175 ? -3.597 10.907 1.285 1.00 94.62 175 ALA A N 1
ATOM 1415 C CA . ALA A 1 175 ? -3.182 11.056 2.679 1.00 94.62 175 ALA A CA 1
ATOM 1416 C C . ALA A 1 175 ? -3.159 12.525 3.114 1.00 94.62 175 ALA A C 1
ATOM 1418 O O . ALA A 1 175 ? -3.620 12.855 4.204 1.00 94.62 175 ALA A O 1
ATOM 1419 N N . LYS A 1 176 ? -2.682 13.429 2.253 1.00 96.19 176 LYS A N 1
ATOM 1420 C CA . LYS A 1 176 ? -2.650 14.873 2.513 1.00 96.19 176 LYS A CA 1
ATOM 1421 C C . LYS A 1 176 ? -4.053 15.447 2.709 1.00 96.19 176 LYS A C 1
ATOM 1423 O O . LYS A 1 176 ? -4.274 16.207 3.653 1.00 96.19 176 LYS A O 1
ATOM 1428 N N . ILE A 1 177 ? -5.004 15.067 1.853 1.00 96.00 177 ILE A N 1
ATOM 1429 C CA . ILE A 1 177 ? -6.413 15.474 1.976 1.00 96.00 177 ILE A CA 1
ATOM 1430 C C . ILE A 1 177 ? -7.025 14.904 3.260 1.00 96.00 177 ILE A C 1
ATOM 1432 O O . ILE A 1 177 ? -7.640 15.645 4.030 1.00 96.00 177 ILE A O 1
ATOM 1436 N N . PHE A 1 178 ? -6.818 13.610 3.515 1.00 95.12 178 PHE A N 1
ATOM 1437 C CA . PHE A 1 178 ? -7.319 12.919 4.702 1.00 95.12 178 PHE A CA 1
ATOM 1438 C C . PHE A 1 178 ? -6.789 13.550 5.998 1.00 95.12 178 PHE A C 1
ATOM 1440 O O . PHE A 1 178 ? -7.571 13.936 6.863 1.00 95.12 178 PHE A O 1
ATOM 1447 N N . ASN A 1 179 ? -5.475 13.765 6.089 1.00 96.44 179 ASN A N 1
ATOM 1448 C CA . ASN A 1 179 ? -4.830 14.402 7.234 1.00 96.44 179 ASN A CA 1
ATOM 1449 C C . ASN A 1 179 ? -5.330 15.839 7.442 1.00 96.44 179 ASN A C 1
ATOM 1451 O O . ASN A 1 179 ? -5.632 16.230 8.565 1.00 96.44 179 ASN A O 1
ATOM 1455 N N . LYS A 1 180 ? -5.494 16.625 6.367 1.00 97.38 180 LYS A N 1
ATOM 1456 C CA . LYS A 1 180 ? -6.059 17.981 6.467 1.00 97.38 180 LYS A CA 1
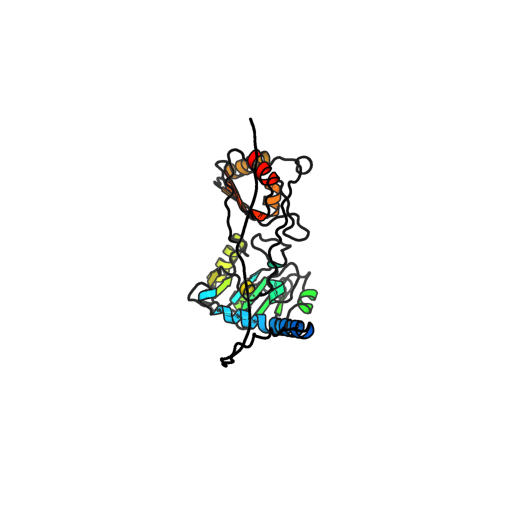ATOM 1457 C C . LYS A 1 180 ? -7.479 17.960 7.040 1.00 97.38 180 LYS A C 1
ATOM 1459 O O . LYS A 1 180 ? -7.792 18.790 7.889 1.00 97.38 180 LYS A O 1
ATOM 1464 N N . LYS A 1 181 ? -8.322 17.020 6.596 1.00 97.25 181 LYS A N 1
ATOM 1465 C CA . LYS A 1 181 ? -9.686 16.856 7.116 1.00 97.25 181 LYS A CA 1
ATOM 1466 C C . LYS A 1 181 ? -9.665 16.534 8.611 1.00 97.25 181 LYS A C 1
ATOM 1468 O O . LYS A 1 181 ? -10.332 17.224 9.369 1.00 97.25 181 LYS A O 1
ATOM 1473 N N . LEU A 1 182 ? -8.877 15.545 9.029 1.00 97.75 182 LEU A N 1
ATOM 1474 C CA . LEU A 1 182 ? -8.784 15.117 10.429 1.00 97.75 182 LEU A CA 1
ATOM 1475 C C . LEU A 1 182 ? -8.198 16.201 11.347 1.00 97.75 182 LEU A C 1
ATOM 1477 O O . LEU A 1 182 ? -8.733 16.457 12.425 1.00 97.75 182 LEU A O 1
ATOM 1481 N N . LYS A 1 183 ? -7.171 16.917 10.880 1.00 97.69 183 LYS A N 1
ATOM 1482 C CA . LYS A 1 183 ? -6.538 18.011 11.627 1.00 97.69 183 LYS A CA 1
ATOM 1483 C C . LYS A 1 183 ? -7.515 19.130 11.995 1.00 97.69 183 LYS A C 1
ATOM 1485 O O . LYS A 1 183 ? -7.388 19.707 13.071 1.00 97.69 183 LYS A O 1
ATOM 1490 N N . ASN A 1 184 ? -8.505 19.422 11.147 1.00 97.44 184 ASN A N 1
ATOM 1491 C CA . ASN A 1 184 ? -9.528 20.434 11.442 1.00 97.44 184 ASN A CA 1
ATOM 1492 C C . ASN A 1 184 ? -10.398 20.084 12.663 1.00 97.44 184 ASN A C 1
ATOM 1494 O O . ASN A 1 184 ? -11.018 20.976 13.232 1.00 97.44 184 ASN A O 1
ATOM 1498 N N . TYR A 1 185 ? -10.421 18.813 13.068 1.00 97.75 185 TYR A N 1
ATOM 1499 C CA . TYR A 1 185 ? -11.139 18.316 14.244 1.00 97.75 185 TYR A CA 1
ATOM 1500 C C . TYR A 1 185 ? -10.190 17.970 15.404 1.00 97.75 185 TYR A C 1
ATOM 1502 O O . TYR A 1 185 ? -10.578 17.287 16.346 1.00 97.75 185 TYR A O 1
ATOM 1510 N N . GLY A 1 186 ? -8.937 18.436 15.349 1.00 97.75 186 GLY A N 1
ATOM 1511 C CA . GLY A 1 186 ? -7.950 18.217 16.409 1.00 97.75 186 GLY A CA 1
ATOM 1512 C C . GLY A 1 186 ? -7.346 16.811 16.439 1.00 97.75 186 GLY A C 1
ATOM 1513 O O . GLY A 1 186 ? -6.643 16.475 17.385 1.00 97.75 186 GLY A O 1
ATOM 1514 N N . ILE A 1 187 ? -7.587 15.992 15.415 1.00 98.31 187 ILE A N 1
ATOM 1515 C CA . ILE A 1 187 ? -7.003 14.655 15.294 1.00 98.31 187 ILE A CA 1
ATOM 1516 C C . ILE A 1 187 ? -5.598 14.752 14.691 1.00 98.31 187 ILE A C 1
ATOM 1518 O O . ILE A 1 187 ? -5.375 15.460 13.703 1.00 98.31 187 ILE A O 1
ATOM 1522 N N . ILE A 1 188 ? -4.648 14.015 15.263 1.00 97.56 188 ILE A N 1
ATOM 1523 C CA . ILE A 1 188 ? -3.233 14.046 14.885 1.00 97.56 188 ILE A CA 1
ATOM 1524 C C . ILE A 1 188 ? -2.887 12.741 14.162 1.00 97.56 188 ILE A C 1
ATOM 1526 O O . ILE A 1 188 ? -2.952 11.671 14.754 1.00 97.56 188 ILE A O 1
ATOM 1530 N N . CYS A 1 189 ? -2.505 12.807 12.885 1.00 96.81 189 CYS A N 1
ATOM 1531 C CA . CYS A 1 189 ? -1.998 11.635 12.164 1.00 96.81 189 CYS A CA 1
ATOM 1532 C C . CYS A 1 189 ? -0.492 11.484 12.399 1.00 96.81 189 CYS A C 1
ATOM 1534 O O . CYS A 1 189 ? 0.278 12.396 12.089 1.00 96.81 189 CYS A O 1
ATOM 1536 N N . THR A 1 190 ? -0.075 10.318 12.882 1.00 95.50 190 THR A N 1
ATOM 1537 C CA . THR A 1 190 ? 1.296 10.040 13.301 1.00 95.50 190 THR A CA 1
ATOM 1538 C C . THR A 1 190 ? 1.901 8.908 12.466 1.00 95.50 190 THR A C 1
ATOM 1540 O O . THR A 1 190 ? 1.391 7.787 12.503 1.00 95.50 190 THR A O 1
ATOM 1543 N N . PRO A 1 191 ? 2.971 9.165 11.692 1.00 95.06 191 PRO A N 1
ATOM 1544 C CA . PRO A 1 191 ? 3.604 8.130 10.887 1.00 95.06 191 PRO A CA 1
ATOM 1545 C C . PRO A 1 191 ? 4.363 7.145 11.781 1.00 95.06 191 PRO A C 1
ATOM 1547 O O . PRO A 1 191 ? 5.211 7.547 12.572 1.00 95.06 191 PRO A O 1
ATOM 1550 N N . ILE A 1 192 ? 4.099 5.852 11.609 1.00 94.50 192 ILE A N 1
ATOM 1551 C CA . ILE A 1 192 ? 4.786 4.759 12.299 1.00 94.50 192 ILE A CA 1
ATOM 1552 C C . ILE A 1 192 ? 5.582 3.975 11.255 1.00 94.50 192 ILE A C 1
ATOM 1554 O O . ILE A 1 192 ? 5.009 3.314 10.392 1.00 94.50 192 ILE A O 1
ATOM 1558 N N . ILE A 1 193 ? 6.913 4.084 11.304 1.00 88.81 193 ILE A N 1
ATOM 1559 C CA . ILE A 1 193 ? 7.803 3.562 10.249 1.00 88.81 193 ILE A CA 1
ATOM 1560 C C . ILE A 1 193 ? 7.811 2.029 10.197 1.00 88.81 193 ILE A C 1
ATOM 1562 O O . ILE A 1 193 ? 7.923 1.449 9.118 1.00 88.81 193 ILE A O 1
ATOM 1566 N N . LYS A 1 194 ? 7.706 1.370 11.356 1.00 90.81 194 LYS A N 1
ATOM 1567 C CA . LYS A 1 194 ? 7.557 -0.086 11.446 1.00 90.81 194 LYS A CA 1
ATOM 1568 C C . LYS A 1 194 ? 6.073 -0.427 11.431 1.00 90.81 194 LYS A C 1
ATOM 1570 O O . LYS A 1 194 ? 5.337 0.010 12.312 1.00 90.81 194 LYS A O 1
ATOM 1575 N N . ASN A 1 195 ? 5.628 -1.225 10.466 1.00 95.81 195 ASN A N 1
ATOM 1576 C CA . ASN A 1 195 ? 4.241 -1.665 10.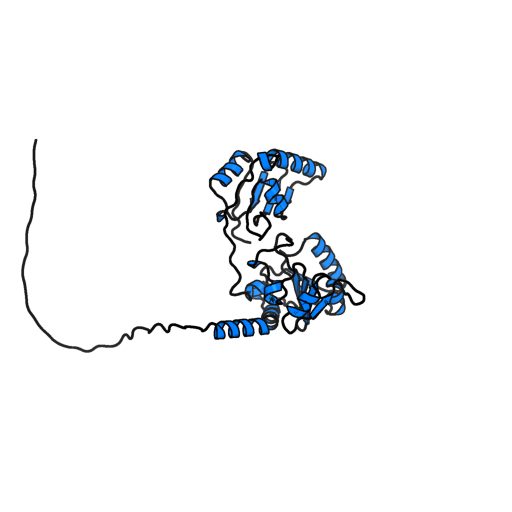453 1.00 95.81 195 ASN A CA 1
ATOM 1577 C C . ASN A 1 195 ? 3.941 -2.506 11.704 1.00 95.81 195 ASN A C 1
ATOM 1579 O O . ASN A 1 195 ? 4.626 -3.494 11.966 1.00 95.81 195 ASN A O 1
ATOM 1583 N N . LEU A 1 196 ? 2.919 -2.127 12.475 1.00 96.38 196 LEU A N 1
ATOM 1584 C CA . LEU A 1 196 ? 2.625 -2.785 13.750 1.00 96.38 196 LEU A CA 1
ATOM 1585 C C . LEU A 1 196 ? 2.156 -4.233 13.569 1.00 96.38 196 LEU A C 1
ATOM 1587 O O . LEU A 1 196 ? 2.390 -5.064 14.441 1.00 96.38 196 LEU A O 1
ATOM 1591 N N . VAL A 1 197 ? 1.538 -4.554 12.429 1.00 97.06 197 VAL A N 1
ATOM 1592 C CA . VAL A 1 197 ? 1.106 -5.925 12.130 1.00 97.06 197 VAL A CA 1
ATOM 1593 C C . VAL A 1 197 ? 2.300 -6.835 11.853 1.00 97.06 197 VAL A C 1
ATOM 1595 O O . VAL A 1 197 ? 2.290 -7.986 12.279 1.00 97.06 197 VAL A O 1
ATOM 1598 N N . ASP A 1 198 ? 3.354 -6.317 11.220 1.00 95.62 198 ASP A N 1
ATOM 1599 C CA . ASP A 1 198 ? 4.556 -7.105 10.918 1.00 95.62 198 ASP A CA 1
ATOM 1600 C C . ASP A 1 198 ? 5.260 -7.585 12.194 1.00 95.62 198 ASP A C 1
ATOM 1602 O O . ASP A 1 198 ? 5.854 -8.656 12.197 1.00 95.62 198 ASP A O 1
ATOM 1606 N N . ILE A 1 199 ? 5.156 -6.826 13.289 1.00 93.69 199 ILE A N 1
ATOM 1607 C CA . ILE A 1 199 ? 5.735 -7.178 14.596 1.00 93.69 199 ILE A CA 1
ATOM 1608 C C . ILE A 1 199 ? 5.016 -8.383 15.214 1.00 93.69 199 ILE A C 1
ATOM 1610 O O . ILE A 1 199 ? 5.634 -9.189 15.906 1.00 93.69 199 ILE A O 1
ATOM 1614 N N . LEU A 1 200 ? 3.712 -8.512 14.964 1.00 93.38 200 LEU A N 1
ATOM 1615 C CA . LEU A 1 200 ? 2.894 -9.614 15.472 1.00 93.38 200 LEU A CA 1
ATOM 1616 C C . LEU A 1 200 ? 2.970 -10.858 14.581 1.00 93.38 200 LEU A C 1
ATOM 1618 O O . LEU A 1 200 ? 2.651 -11.960 15.027 1.00 93.38 200 LEU A O 1
ATOM 1622 N N . TRP A 1 201 ? 3.354 -10.687 13.317 1.00 93.56 201 TRP A N 1
ATOM 1623 C CA . TRP A 1 201 ? 3.314 -11.735 12.308 1.00 93.56 201 TRP A CA 1
ATOM 1624 C C . TRP A 1 201 ? 4.616 -12.542 12.284 1.00 93.56 201 TRP A C 1
ATOM 1626 O O . TRP A 1 201 ? 5.470 -12.362 11.419 1.00 93.56 201 TRP A O 1
ATOM 1636 N N . ILE A 1 202 ? 4.748 -13.466 13.241 1.00 89.06 202 ILE A N 1
ATOM 1637 C CA . ILE A 1 202 ? 5.945 -14.312 13.416 1.00 89.06 202 ILE A CA 1
ATOM 1638 C C . ILE A 1 202 ? 6.259 -15.113 12.141 1.00 89.06 202 ILE A C 1
ATOM 1640 O O . ILE A 1 202 ? 7.394 -15.125 11.677 1.00 89.06 202 ILE A O 1
ATOM 1644 N N . GLU A 1 203 ? 5.245 -15.732 11.537 1.00 89.94 203 GLU A N 1
ATOM 1645 C CA . GLU A 1 203 ? 5.376 -16.543 10.317 1.00 89.94 203 GLU A CA 1
ATOM 1646 C C . GLU A 1 203 ? 5.124 -15.731 9.036 1.00 89.94 203 GLU A C 1
ATOM 1648 O O . GLU A 1 203 ? 4.542 -16.227 8.067 1.00 89.94 203 GLU A O 1
ATOM 1653 N N . ARG A 1 204 ? 5.492 -14.443 9.023 1.00 93.12 204 ARG A N 1
ATOM 1654 C CA . ARG A 1 204 ? 5.292 -13.599 7.841 1.00 93.12 204 ARG A CA 1
ATOM 1655 C C . ARG A 1 204 ? 6.045 -14.188 6.639 1.00 93.12 204 ARG A C 1
ATOM 1657 O O . ARG A 1 204 ? 7.262 -14.371 6.734 1.00 93.12 204 ARG A O 1
ATOM 1664 N N . PRO A 1 205 ? 5.371 -14.436 5.496 1.00 92.56 205 PRO A N 1
ATOM 1665 C CA . PRO A 1 205 ? 6.016 -15.010 4.321 1.00 92.56 205 PRO A CA 1
ATOM 1666 C C . PRO A 1 205 ? 7.248 -14.220 3.870 1.00 92.56 205 PRO A C 1
ATOM 1668 O O . PRO A 1 205 ? 7.257 -12.982 3.826 1.00 92.56 205 PRO A O 1
ATOM 1671 N N . THR A 1 206 ? 8.305 -14.943 3.507 1.00 88.56 206 THR A N 1
ATOM 1672 C CA . THR A 1 206 ? 9.522 -14.340 2.963 1.00 88.56 206 THR A CA 1
ATOM 1673 C C . THR A 1 206 ? 9.308 -13.865 1.529 1.00 88.56 206 THR A C 1
ATOM 1675 O O . THR A 1 206 ? 8.361 -14.231 0.838 1.00 88.56 206 THR A O 1
ATOM 1678 N N . GLU A 1 207 ? 10.176 -12.962 1.092 1.00 81.38 207 GLU A N 1
ATOM 1679 C CA . GLU A 1 207 ? 10.116 -12.385 -0.244 1.00 81.38 207 GLU A CA 1
ATOM 1680 C C . GLU A 1 207 ? 10.510 -13.440 -1.280 1.00 81.38 207 GLU A C 1
ATOM 1682 O O . GLU A 1 207 ? 11.565 -14.069 -1.161 1.00 81.38 207 GLU A O 1
ATOM 1687 N N . ALA A 1 208 ? 9.693 -13.613 -2.320 1.00 79.31 208 ALA A N 1
ATOM 1688 C CA . ALA A 1 208 ? 10.076 -14.448 -3.447 1.00 79.31 208 ALA A CA 1
ATOM 1689 C C . ALA A 1 208 ? 11.240 -13.787 -4.209 1.00 79.31 208 ALA A C 1
ATOM 1691 O O . ALA A 1 208 ? 11.170 -12.623 -4.612 1.00 79.31 208 ALA A O 1
ATOM 1692 N N . LEU A 1 209 ? 12.322 -14.540 -4.418 1.00 86.25 209 LEU A N 1
ATOM 1693 C CA . LEU A 1 209 ? 13.531 -14.083 -5.117 1.00 86.25 209 LEU A CA 1
ATOM 1694 C C . LEU A 1 209 ? 13.603 -14.629 -6.543 1.00 86.25 209 LEU A C 1
ATOM 1696 O O . LEU A 1 209 ? 14.637 -15.132 -6.985 1.00 86.25 209 LEU A O 1
ATOM 1700 N N . GLN A 1 210 ? 12.487 -14.536 -7.263 1.00 90.44 210 GLN A N 1
ATOM 1701 C CA . GLN A 1 210 ? 12.448 -14.930 -8.664 1.00 90.44 210 GLN A CA 1
ATOM 1702 C C . GLN A 1 210 ? 13.266 -13.955 -9.513 1.00 90.44 210 GLN A C 1
ATOM 1704 O O . GLN A 1 210 ? 13.279 -12.743 -9.273 1.00 90.44 210 GLN A O 1
ATOM 1709 N N . LYS A 1 211 ? 13.993 -14.496 -10.493 1.00 94.69 211 LYS A N 1
ATOM 1710 C CA . LYS A 1 211 ? 14.792 -13.684 -11.414 1.00 94.69 211 LYS A CA 1
ATOM 1711 C C . LYS A 1 211 ? 13.873 -12.907 -12.346 1.00 94.69 211 LYS A C 1
ATOM 1713 O O . LYS A 1 211 ? 12.822 -13.400 -12.752 1.00 94.69 211 LYS A O 1
ATOM 1718 N N . LEU A 1 212 ? 14.297 -11.698 -12.690 1.00 96.00 212 LEU A N 1
ATOM 1719 C CA . LEU A 1 212 ? 13.637 -10.924 -13.732 1.00 96.00 212 LEU A CA 1
ATOM 1720 C C . LEU A 1 212 ? 13.928 -11.544 -15.104 1.00 96.00 212 LEU A C 1
ATOM 1722 O O . LEU A 1 212 ? 14.912 -12.271 -15.265 1.00 96.00 212 LEU A O 1
ATOM 1726 N N . PHE A 1 213 ? 13.111 -11.205 -16.096 1.00 96.31 213 PHE A N 1
ATOM 1727 C CA . PHE A 1 213 ? 13.365 -11.533 -17.497 1.00 96.31 213 PHE A CA 1
ATOM 1728 C C . PHE A 1 213 ? 13.104 -10.327 -18.403 1.00 96.31 213 PHE A C 1
ATOM 1730 O O . PHE A 1 213 ? 12.335 -9.426 -18.056 1.00 96.31 213 PHE A O 1
ATOM 1737 N N . ILE A 1 214 ? 13.789 -10.298 -19.546 1.00 96.38 214 ILE A N 1
ATOM 1738 C CA . ILE A 1 214 ? 13.650 -9.252 -20.562 1.00 96.38 214 ILE A CA 1
ATOM 1739 C C . ILE A 1 214 ? 12.468 -9.618 -21.451 1.00 96.38 214 ILE A C 1
ATOM 1741 O O . ILE A 1 214 ? 12.368 -10.756 -21.908 1.00 96.38 214 ILE A O 1
ATOM 1745 N N . LEU A 1 215 ? 11.585 -8.656 -21.698 1.00 96.25 215 LEU A N 1
ATOM 1746 C CA . LEU A 1 215 ? 10.557 -8.794 -22.716 1.00 96.25 215 LEU A CA 1
ATOM 1747 C C . LEU A 1 215 ? 11.161 -8.378 -24.072 1.00 96.25 215 LEU A C 1
ATOM 1749 O O . LEU A 1 215 ? 11.672 -7.256 -24.164 1.00 96.25 215 LEU A O 1
ATOM 1753 N N . PRO A 1 216 ? 11.154 -9.245 -25.103 1.00 94.44 216 PRO A N 1
ATOM 1754 C CA . PRO A 1 216 ? 11.785 -8.947 -26.388 1.00 94.44 216 PRO A CA 1
ATOM 1755 C C . PRO A 1 216 ? 11.234 -7.676 -27.040 1.00 94.44 216 PRO A C 1
ATOM 1757 O O . PRO A 1 216 ? 10.067 -7.313 -26.851 1.00 94.44 216 PRO A O 1
ATOM 1760 N N . ILE A 1 217 ? 12.068 -6.989 -27.824 1.00 93.38 217 ILE A N 1
ATOM 1761 C CA . ILE A 1 217 ? 11.680 -5.729 -28.471 1.00 93.38 217 ILE A CA 1
ATOM 1762 C C . ILE A 1 217 ? 10.528 -5.933 -29.460 1.00 93.38 217 ILE A C 1
ATOM 1764 O O . ILE A 1 217 ? 9.677 -5.057 -29.597 1.00 93.38 217 ILE A O 1
ATOM 1768 N N . GLU A 1 218 ? 10.450 -7.109 -30.078 1.00 96.00 218 GLU A N 1
ATOM 1769 C CA . GLU A 1 218 ? 9.393 -7.517 -31.004 1.00 96.00 218 GLU A CA 1
ATOM 1770 C C . GLU A 1 218 ? 8.020 -7.577 -30.319 1.00 96.00 218 GLU A C 1
ATOM 1772 O O . GLU A 1 218 ? 7.005 -7.302 -30.954 1.00 96.00 218 GLU A O 1
ATOM 1777 N N . GLU A 1 219 ? 7.988 -7.887 -29.020 1.00 95.69 219 GLU A N 1
ATOM 1778 C CA . GLU A 1 219 ? 6.766 -7.879 -28.209 1.00 95.69 219 GLU A CA 1
ATOM 1779 C C . GLU A 1 219 ? 6.491 -6.500 -27.595 1.00 95.69 219 GLU A C 1
ATOM 1781 O O . GLU A 1 219 ? 5.338 -6.101 -27.431 1.00 95.69 219 GLU A O 1
ATOM 1786 N N . CYS A 1 220 ? 7.545 -5.752 -27.255 1.00 94.19 220 CYS A N 1
ATOM 1787 C CA . CYS A 1 220 ? 7.421 -4.435 -26.630 1.00 94.19 220 CYS A CA 1
ATOM 1788 C C . CYS A 1 220 ? 7.054 -3.321 -27.618 1.00 94.19 220 CYS A C 1
ATOM 1790 O O . CYS A 1 220 ? 6.449 -2.327 -27.211 1.00 94.19 220 CYS A O 1
ATOM 1792 N N . GLY A 1 221 ? 7.502 -3.430 -28.872 1.00 95.69 221 GLY A N 1
ATOM 1793 C CA . GLY A 1 221 ? 7.333 -2.432 -29.933 1.00 95.69 221 GLY A CA 1
ATOM 1794 C C . GLY A 1 221 ? 8.128 -1.130 -29.756 1.00 95.69 221 GLY A C 1
ATOM 1795 O O . GLY A 1 221 ? 8.127 -0.296 -30.657 1.00 95.69 221 GLY A O 1
ATOM 1796 N N . GLU A 1 222 ? 8.802 -0.923 -28.619 1.00 94.62 222 GLU A N 1
ATOM 1797 C CA . GLU A 1 222 ? 9.542 0.308 -28.330 1.00 94.62 222 GLU A CA 1
ATOM 1798 C C . GLU A 1 222 ? 10.724 0.072 -27.370 1.00 94.62 222 GLU A C 1
ATOM 1800 O O . GLU A 1 222 ? 10.594 -0.557 -26.313 1.00 94.62 222 GLU A O 1
ATOM 1805 N N . GLU A 1 223 ? 11.880 0.634 -27.733 1.00 92.00 223 GLU A N 1
ATOM 1806 C CA . GLU A 1 223 ? 13.114 0.609 -26.943 1.00 92.00 223 GLU A CA 1
ATOM 1807 C C . GLU A 1 223 ? 13.028 1.519 -25.709 1.00 92.00 223 GLU A C 1
ATOM 1809 O O . GLU A 1 223 ? 12.446 2.607 -25.755 1.00 92.00 223 GLU A O 1
ATOM 1814 N N . ILE A 1 224 ? 13.709 1.144 -24.621 1.00 91.81 224 ILE A N 1
ATOM 1815 C CA . ILE A 1 224 ? 13.742 1.922 -23.362 1.00 91.81 224 ILE A CA 1
ATOM 1816 C C . ILE A 1 224 ? 14.201 3.367 -23.609 1.00 91.81 224 ILE A C 1
ATOM 1818 O O . ILE A 1 224 ? 13.646 4.309 -23.046 1.00 91.81 224 ILE A O 1
ATOM 1822 N N . ASN A 1 225 ? 15.207 3.566 -24.468 1.00 89.31 225 ASN A N 1
ATOM 1823 C CA . ASN A 1 225 ? 15.729 4.901 -24.765 1.00 89.31 225 ASN A CA 1
ATOM 1824 C C . ASN A 1 225 ? 14.690 5.797 -25.448 1.00 89.31 225 ASN A C 1
ATOM 1826 O O . ASN A 1 225 ? 14.606 6.976 -25.106 1.00 89.31 225 ASN A O 1
ATOM 1830 N N . SER A 1 226 ? 13.874 5.245 -26.352 1.00 92.56 226 SER A N 1
ATOM 1831 C CA . SER A 1 226 ? 12.767 5.979 -26.980 1.00 92.56 226 SER A CA 1
ATOM 1832 C C . SER A 1 226 ? 11.738 6.410 -25.931 1.00 92.56 226 SER A C 1
ATOM 1834 O O . SER A 1 226 ? 11.398 7.593 -25.839 1.00 92.56 226 SER A O 1
ATOM 1836 N N . LYS A 1 227 ? 11.349 5.485 -25.039 1.00 95.44 227 LYS A N 1
ATOM 1837 C CA . LYS A 1 227 ? 10.435 5.767 -23.918 1.00 95.44 227 LYS A CA 1
ATOM 1838 C C . LYS A 1 227 ? 10.968 6.881 -23.020 1.00 95.44 227 LYS A C 1
ATOM 1840 O O . LYS A 1 227 ? 10.243 7.820 -22.700 1.00 95.44 227 LYS A O 1
ATOM 1845 N N . LEU A 1 228 ? 12.247 6.815 -22.643 1.00 93.56 228 LEU A N 1
ATOM 1846 C CA . LEU A 1 228 ? 12.893 7.816 -21.790 1.00 93.56 228 LEU A CA 1
ATOM 1847 C C . LEU A 1 228 ? 12.970 9.199 -22.444 1.00 93.56 228 LEU A C 1
ATOM 1849 O O . LEU A 1 228 ? 12.785 10.196 -21.746 1.00 93.56 228 LEU A O 1
ATOM 1853 N N . VAL A 1 229 ? 13.245 9.281 -23.750 1.00 93.31 229 VAL A N 1
ATOM 1854 C CA . VAL A 1 229 ? 13.228 10.557 -24.486 1.00 93.31 229 VAL A CA 1
ATOM 1855 C C . VAL A 1 229 ? 11.832 11.169 -24.422 1.00 93.31 229 VAL A C 1
ATOM 1857 O O . VAL A 1 229 ? 11.693 12.302 -23.961 1.00 93.31 229 VAL A O 1
ATOM 1860 N N . ARG A 1 230 ? 10.803 10.388 -24.767 1.00 95.12 230 ARG A N 1
ATOM 1861 C CA . ARG A 1 230 ? 9.402 10.826 -24.735 1.00 95.12 230 ARG A CA 1
ATOM 1862 C C . ARG A 1 230 ? 8.963 11.290 -23.343 1.00 95.12 230 ARG A C 1
ATOM 1864 O O . ARG A 1 230 ? 8.359 12.349 -23.208 1.00 95.12 230 ARG A O 1
ATOM 1871 N N . ILE A 1 231 ? 9.320 10.549 -22.292 1.00 95.81 231 ILE A N 1
ATOM 1872 C CA . ILE A 1 231 ? 9.025 10.943 -20.905 1.00 95.81 231 ILE A CA 1
ATOM 1873 C C . ILE A 1 231 ? 9.721 12.262 -20.547 1.00 95.81 231 ILE A C 1
ATOM 1875 O O . ILE A 1 231 ? 9.094 13.151 -19.975 1.00 95.81 231 ILE A O 1
ATOM 1879 N N . ARG A 1 232 ? 11.002 12.429 -20.896 1.00 95.00 232 ARG A N 1
ATOM 1880 C CA . ARG A 1 232 ? 11.753 13.658 -20.584 1.00 95.00 232 ARG A CA 1
ATOM 1881 C C . ARG A 1 232 ? 11.232 14.878 -21.336 1.00 95.00 232 ARG A C 1
ATOM 1883 O O . ARG A 1 232 ? 11.288 15.982 -20.800 1.00 95.00 232 ARG A O 1
ATOM 1890 N N . GLU A 1 233 ? 10.728 14.709 -22.553 1.00 95.50 233 GLU A N 1
ATOM 1891 C CA . GLU A 1 233 ? 10.060 15.788 -23.286 1.00 95.50 233 GLU A CA 1
ATOM 1892 C C . GLU A 1 233 ? 8.805 16.272 -22.553 1.00 95.50 233 GLU A C 1
ATOM 1894 O O . GLU A 1 233 ? 8.619 17.481 -22.396 1.00 95.50 233 GLU A O 1
ATOM 1899 N N . GLU A 1 234 ? 7.989 15.355 -22.030 1.00 97.12 234 GLU A N 1
ATOM 1900 C CA . GLU A 1 234 ? 6.837 15.715 -21.196 1.00 97.12 234 GLU A CA 1
ATOM 1901 C C . GLU A 1 234 ? 7.260 16.352 -19.867 1.00 97.12 234 GLU A C 1
ATOM 1903 O O . GLU A 1 234 ? 6.710 17.385 -19.481 1.00 97.12 234 GLU A O 1
ATOM 1908 N N . MET A 1 235 ? 8.297 15.827 -19.203 1.00 96.44 235 MET A N 1
ATOM 1909 C CA . MET A 1 235 ? 8.850 16.437 -17.984 1.00 96.44 235 MET A CA 1
ATOM 1910 C C . MET A 1 235 ? 9.271 17.895 -18.216 1.00 96.44 235 MET A C 1
ATOM 1912 O O . MET A 1 235 ? 8.957 18.760 -17.399 1.00 96.44 235 MET A O 1
ATOM 1916 N N . LYS A 1 236 ? 9.912 18.200 -19.353 1.00 95.88 236 LYS A N 1
ATOM 1917 C CA . LYS A 1 236 ? 10.294 19.574 -19.721 1.00 95.88 236 LYS A CA 1
ATOM 1918 C C . LYS A 1 236 ? 9.087 20.486 -19.909 1.00 95.88 236 LYS A C 1
ATOM 1920 O O . LYS A 1 236 ? 9.102 21.615 -19.421 1.00 95.88 236 LYS A O 1
ATOM 1925 N N . LYS A 1 237 ? 8.027 20.007 -20.571 1.00 97.25 237 LYS A N 1
ATOM 1926 C CA . LYS A 1 237 ? 6.772 20.768 -20.734 1.00 97.25 237 LYS A CA 1
ATOM 1927 C C . LYS A 1 237 ? 6.135 21.096 -19.381 1.00 97.25 237 LYS A C 1
ATOM 1929 O O . LYS A 1 237 ? 5.646 22.208 -19.195 1.00 97.25 237 LYS A O 1
ATOM 1934 N N . GLN A 1 238 ? 6.199 20.157 -18.437 1.00 96.81 238 GLN A N 1
ATOM 1935 C CA . GLN A 1 238 ? 5.693 20.317 -17.069 1.00 96.81 238 GLN A CA 1
ATOM 1936 C C . GLN A 1 238 ? 6.673 21.033 -16.122 1.00 96.81 238 GLN A C 1
ATOM 1938 O O . GLN A 1 238 ? 6.325 21.294 -14.973 1.00 96.81 238 GLN A O 1
ATOM 1943 N N . LYS A 1 239 ? 7.876 21.391 -16.598 1.00 96.81 239 LYS A N 1
ATOM 1944 C CA . LYS A 1 239 ? 8.951 22.014 -15.805 1.00 96.81 239 LYS A CA 1
ATOM 1945 C C . LYS A 1 239 ? 9.334 21.177 -14.574 1.00 96.81 239 LYS A C 1
ATOM 1947 O O . LYS A 1 239 ? 9.483 21.710 -13.477 1.00 96.81 239 LYS A O 1
ATOM 1952 N N . CYS A 1 240 ? 9.460 19.863 -14.756 1.00 95.25 240 CYS A N 1
ATOM 1953 C CA . CYS A 1 240 ? 9.856 18.919 -13.712 1.00 95.25 240 CYS A CA 1
ATOM 1954 C C . CYS A 1 240 ? 11.309 18.460 -13.896 1.00 95.25 240 CYS A C 1
ATOM 1956 O O . CYS A 1 240 ? 11.645 17.871 -14.922 1.00 95.25 240 CYS A O 1
ATOM 1958 N N . ASP A 1 241 ? 12.138 18.618 -12.862 1.00 95.06 241 ASP A N 1
ATOM 1959 C CA . ASP A 1 241 ? 13.536 18.151 -12.880 1.00 95.06 241 ASP A CA 1
ATOM 1960 C C . ASP A 1 241 ? 13.659 16.623 -12.737 1.00 95.06 241 ASP A C 1
ATOM 1962 O O . ASP A 1 241 ? 14.668 16.013 -13.110 1.00 95.06 241 ASP A O 1
ATOM 1966 N N . SER A 1 242 ? 12.642 15.984 -12.151 1.00 95.12 242 SER A N 1
ATOM 1967 C CA . SER A 1 242 ? 12.618 14.542 -11.916 1.00 95.12 242 SER A CA 1
ATOM 1968 C C . SER A 1 242 ? 11.204 13.969 -11.866 1.00 95.12 242 SER A C 1
ATOM 1970 O O . SER A 1 242 ? 10.242 14.680 -11.579 1.00 95.12 242 SER A O 1
ATOM 1972 N N . LEU A 1 243 ? 11.106 12.669 -12.136 1.00 96.25 243 LEU A N 1
ATOM 1973 C CA . LEU A 1 243 ? 9.902 11.858 -12.015 1.00 96.25 243 LEU A CA 1
ATOM 1974 C C . LEU A 1 243 ? 10.220 10.612 -11.182 1.00 96.25 243 LEU A C 1
ATOM 1976 O O . LEU A 1 243 ? 11.126 9.852 -11.529 1.00 96.25 243 LEU A O 1
ATOM 1980 N N . LEU A 1 244 ? 9.472 10.408 -10.097 1.00 96.25 244 LEU A N 1
ATOM 1981 C CA . LEU A 1 244 ? 9.480 9.178 -9.307 1.00 96.25 244 LEU A CA 1
ATOM 1982 C C . LEU A 1 244 ? 8.380 8.249 -9.824 1.00 96.25 244 LEU A C 1
ATOM 1984 O O . LEU A 1 244 ? 7.212 8.628 -9.844 1.00 96.25 244 LEU A O 1
ATOM 1988 N N . LEU A 1 245 ? 8.757 7.027 -10.180 1.00 96.94 245 LEU A N 1
ATOM 1989 C CA . LEU A 1 245 ? 7.837 5.941 -10.482 1.00 96.94 245 LEU A CA 1
ATOM 1990 C C . LEU A 1 245 ? 7.788 4.979 -9.298 1.00 96.94 245 LEU A C 1
ATOM 1992 O O . LEU A 1 245 ? 8.823 4.478 -8.847 1.00 96.94 245 LEU A O 1
ATOM 1996 N N . SER A 1 246 ? 6.573 4.734 -8.816 1.00 96.50 246 SER A N 1
ATOM 1997 C CA . SER A 1 246 ? 6.263 3.745 -7.781 1.00 96.50 246 SER A CA 1
ATOM 1998 C C . SER A 1 246 ? 5.314 2.651 -8.265 1.00 96.50 246 SER A C 1
ATOM 2000 O O . SER A 1 246 ? 5.295 1.586 -7.663 1.00 96.50 246 SER A O 1
ATOM 2002 N N . CYS A 1 247 ? 4.530 2.889 -9.318 1.00 96.50 247 CYS A N 1
ATOM 2003 C CA . CYS A 1 247 ? 3.650 1.878 -9.899 1.00 96.50 247 CYS A CA 1
ATOM 2004 C C . CYS A 1 247 ? 4.499 0.813 -10.610 1.00 96.50 247 CYS A C 1
ATOM 2006 O O . CYS A 1 247 ? 5.371 1.143 -11.417 1.00 96.50 247 CYS A O 1
ATOM 2008 N N . LEU A 1 248 ? 4.302 -0.463 -10.274 1.00 97.06 248 LEU A N 1
ATOM 2009 C CA . LEU A 1 248 ? 5.198 -1.528 -10.741 1.00 97.06 248 LEU A CA 1
ATOM 2010 C C . LEU A 1 248 ? 5.027 -1.847 -12.231 1.00 97.06 248 LEU A C 1
ATOM 2012 O O . LEU A 1 248 ? 5.982 -2.255 -12.890 1.00 97.06 248 LEU A O 1
ATOM 2016 N N . ASP A 1 249 ? 3.825 -1.655 -12.759 1.00 96.94 249 ASP A N 1
ATOM 2017 C CA . ASP A 1 249 ? 3.492 -1.763 -14.176 1.00 96.94 249 ASP A CA 1
ATOM 2018 C C . ASP A 1 249 ? 4.172 -0.671 -15.011 1.00 96.94 249 ASP A C 1
ATOM 2020 O O . ASP A 1 249 ? 4.774 -0.996 -16.037 1.00 96.94 249 ASP A O 1
ATOM 2024 N N . ASP A 1 250 ? 4.193 0.579 -14.535 1.00 97.56 250 ASP A N 1
ATOM 2025 C CA . ASP A 1 250 ? 4.947 1.672 -15.172 1.00 97.56 250 ASP A CA 1
ATOM 2026 C C . ASP A 1 250 ? 6.441 1.339 -15.267 1.00 97.56 250 ASP A C 1
ATOM 2028 O O . ASP A 1 250 ? 7.081 1.543 -16.302 1.00 97.56 250 ASP A O 1
ATOM 2032 N N . ILE A 1 251 ? 7.010 0.794 -14.187 1.00 97.50 251 ILE A N 1
ATOM 2033 C CA . ILE A 1 251 ? 8.433 0.440 -14.126 1.00 97.50 251 ILE A CA 1
ATOM 2034 C C . ILE A 1 251 ? 8.729 -0.753 -15.043 1.00 97.50 251 ILE A C 1
ATOM 2036 O O . ILE A 1 251 ? 9.661 -0.696 -15.849 1.00 97.50 251 ILE A O 1
ATOM 2040 N N . ALA A 1 252 ? 7.923 -1.815 -14.978 1.00 97.44 252 ALA A N 1
ATOM 2041 C CA . ALA A 1 252 ? 8.056 -2.974 -15.858 1.00 97.44 252 ALA A CA 1
ATOM 2042 C C . ALA A 1 252 ? 7.949 -2.573 -17.340 1.00 97.44 252 ALA A C 1
ATOM 2044 O O . ALA A 1 252 ? 8.734 -3.029 -18.180 1.00 97.44 252 ALA A O 1
ATOM 2045 N N . TRP A 1 253 ? 7.009 -1.685 -17.675 1.00 97.75 253 TRP A N 1
ATOM 2046 C CA . TRP A 1 253 ? 6.846 -1.151 -19.024 1.00 97.75 253 TRP A CA 1
ATOM 2047 C C . TRP A 1 253 ? 8.039 -0.301 -19.463 1.00 97.75 253 TRP A C 1
ATOM 2049 O O . TRP A 1 253 ? 8.519 -0.477 -20.585 1.00 97.75 253 TRP A O 1
ATOM 2059 N N . LEU A 1 254 ? 8.535 0.593 -18.605 1.00 96.62 254 LEU A N 1
ATOM 2060 C CA . LEU A 1 254 ? 9.637 1.491 -18.942 1.00 96.62 254 LEU A CA 1
ATOM 2061 C C . LEU A 1 254 ? 10.912 0.720 -19.279 1.00 96.62 254 LEU A C 1
ATOM 2063 O O . LEU A 1 254 ? 11.571 1.034 -20.266 1.00 96.62 254 LEU A O 1
ATOM 2067 N N . PHE A 1 255 ? 11.249 -0.281 -18.465 1.00 95.44 255 PHE A N 1
ATOM 2068 C CA . PHE A 1 255 ? 12.499 -1.026 -18.604 1.00 95.44 255 PHE A CA 1
ATOM 2069 C C . PHE A 1 255 ? 12.390 -2.267 -19.493 1.00 95.44 255 PHE A C 1
ATOM 2071 O O . PHE A 1 255 ? 13.380 -2.978 -19.612 1.00 95.44 255 PHE A O 1
ATOM 2078 N N . ASN A 1 256 ? 11.229 -2.554 -20.099 1.00 96.94 256 ASN A N 1
ATOM 2079 C CA . ASN A 1 256 ? 10.991 -3.807 -20.837 1.00 96.94 256 ASN A CA 1
ATOM 2080 C C . ASN A 1 256 ? 11.390 -5.054 -20.020 1.00 96.94 256 ASN A C 1
ATOM 2082 O O . ASN A 1 256 ? 11.859 -6.055 -20.556 1.00 96.94 256 ASN A O 1
ATOM 2086 N N . LEU A 1 257 ? 11.215 -4.988 -18.700 1.00 96.81 257 LEU A N 1
ATOM 2087 C CA . LEU A 1 257 ? 11.501 -6.082 -17.779 1.00 96.81 257 LEU A CA 1
ATOM 2088 C C . LEU A 1 257 ? 10.195 -6.623 -17.215 1.00 96.81 257 LEU A C 1
ATOM 2090 O O . LEU A 1 257 ? 9.207 -5.898 -17.075 1.00 96.81 257 LEU A O 1
ATOM 2094 N N . ARG A 1 258 ? 10.190 -7.901 -16.865 1.00 97.69 258 ARG A N 1
ATOM 2095 C CA . ARG A 1 258 ? 9.074 -8.566 -16.195 1.00 97.69 258 ARG A CA 1
ATOM 2096 C C . ARG A 1 258 ? 9.582 -9.383 -15.016 1.00 97.69 258 ARG A C 1
ATOM 2098 O O . ARG A 1 258 ? 10.756 -9.754 -14.946 1.00 97.69 258 ARG A O 1
ATOM 2105 N N . GLY A 1 259 ? 8.679 -9.621 -14.075 1.00 95.94 259 GLY A N 1
ATOM 2106 C CA . GLY A 1 259 ? 8.932 -10.384 -12.860 1.00 95.94 259 GLY A CA 1
ATOM 2107 C C . GLY A 1 259 ? 7.732 -11.241 -12.485 1.00 95.94 259 GLY A C 1
ATOM 2108 O O . GLY A 1 259 ? 6.820 -11.433 -13.284 1.00 95.94 259 GLY A O 1
ATOM 2109 N N . SER A 1 260 ? 7.753 -11.776 -11.270 1.00 95.38 260 SER A N 1
ATOM 2110 C CA . SER A 1 260 ? 6.687 -12.634 -10.737 1.00 95.38 260 SER A CA 1
ATOM 2111 C C . SER A 1 260 ? 6.461 -12.398 -9.242 1.00 95.38 260 SER A C 1
ATOM 2113 O O . SER A 1 260 ? 6.056 -13.299 -8.511 1.00 95.38 260 SER A O 1
ATOM 2115 N N . ASP A 1 261 ? 6.737 -11.179 -8.772 1.00 94.12 261 ASP A N 1
ATOM 2116 C CA . ASP A 1 261 ? 6.649 -10.857 -7.344 1.00 94.12 261 ASP A CA 1
ATOM 2117 C C . ASP A 1 261 ? 5.202 -10.809 -6.842 1.00 94.12 261 ASP A C 1
ATOM 2119 O O . ASP A 1 261 ? 4.949 -11.038 -5.658 1.00 94.12 261 ASP A O 1
ATOM 2123 N N . ILE A 1 262 ? 4.254 -10.525 -7.737 1.00 93.50 262 ILE A N 1
ATOM 2124 C CA . ILE A 1 262 ? 2.824 -10.470 -7.442 1.00 93.50 262 ILE A CA 1
ATOM 2125 C C . ILE A 1 262 ? 2.122 -11.576 -8.237 1.00 93.50 262 ILE A C 1
ATOM 2127 O O . ILE A 1 262 ? 2.289 -11.651 -9.457 1.00 93.50 262 ILE A O 1
ATOM 2131 N N . PRO A 1 263 ? 1.319 -12.439 -7.587 1.00 90.88 263 PRO A N 1
ATOM 2132 C CA . PRO A 1 263 ? 0.555 -13.460 -8.292 1.00 90.88 263 PRO A CA 1
ATOM 2133 C C . PRO A 1 263 ? -0.298 -12.859 -9.414 1.00 90.88 263 PRO A C 1
ATOM 2135 O O . PRO A 1 263 ? -0.970 -11.849 -9.216 1.00 90.88 263 PRO A O 1
ATOM 2138 N N . TYR A 1 264 ? -0.282 -13.505 -10.582 1.00 90.62 264 TYR A N 1
ATOM 2139 C CA . TYR A 1 264 ? -1.057 -13.132 -11.777 1.00 90.62 264 TYR A CA 1
ATOM 2140 C C . TYR A 1 264 ? -0.675 -11.800 -12.446 1.00 90.62 264 TYR A C 1
ATOM 2142 O O . TYR A 1 264 ? -1.248 -11.467 -13.482 1.00 90.62 264 TYR A O 1
ATOM 2150 N N . VAL A 1 265 ? 0.304 -11.060 -11.914 1.00 94.44 265 VAL A N 1
ATOM 2151 C CA . VAL A 1 265 ? 0.752 -9.773 -12.464 1.00 94.44 265 VAL A CA 1
ATOM 2152 C C . VAL A 1 265 ? 2.267 -9.838 -12.704 1.00 94.44 265 VAL A C 1
ATOM 2154 O O . VAL A 1 265 ? 3.021 -9.957 -11.738 1.00 94.44 265 VAL A O 1
ATOM 2157 N N . PRO A 1 266 ? 2.760 -9.765 -13.958 1.00 95.81 266 PRO A N 1
ATOM 2158 C CA . PRO A 1 266 ? 4.164 -10.033 -14.286 1.00 95.81 266 PRO A CA 1
ATOM 2159 C C . PRO A 1 266 ? 5.099 -8.845 -13.979 1.00 95.81 266 PRO A C 1
ATOM 2161 O O . PRO A 1 266 ? 5.847 -8.364 -14.834 1.00 95.81 266 PRO A O 1
ATOM 2164 N N . VAL A 1 267 ? 5.051 -8.351 -12.744 1.00 96.38 267 VAL A N 1
ATOM 2165 C CA . VAL A 1 267 ? 5.788 -7.183 -12.246 1.00 96.38 267 VAL A CA 1
ATOM 2166 C C . VAL A 1 267 ? 6.780 -7.572 -11.146 1.00 96.38 267 VAL A C 1
ATOM 2168 O O . VAL A 1 267 ? 6.807 -8.712 -10.675 1.00 96.38 267 VAL A O 1
ATOM 2171 N N . PHE A 1 268 ? 7.631 -6.625 -10.754 1.00 96.06 268 PHE A N 1
ATOM 2172 C CA . PHE A 1 268 ? 8.651 -6.811 -9.725 1.00 96.06 268 PHE A CA 1
ATOM 2173 C C . PHE A 1 268 ? 8.758 -5.583 -8.823 1.00 96.06 268 PHE A C 1
ATOM 2175 O O . PHE A 1 268 ? 8.765 -4.453 -9.314 1.00 96.06 268 PHE A O 1
ATOM 2182 N N . TYR A 1 269 ? 8.874 -5.808 -7.514 1.00 95.44 269 TYR A N 1
ATOM 2183 C CA . TYR A 1 269 ? 9.016 -4.757 -6.512 1.00 95.44 269 TYR A CA 1
ATOM 2184 C C . TYR A 1 269 ? 10.236 -3.891 -6.815 1.00 95.44 269 TYR A C 1
ATOM 2186 O O . TYR A 1 269 ? 11.378 -4.362 -6.830 1.00 95.44 269 TYR A O 1
ATOM 2194 N N . SER A 1 270 ? 9.974 -2.622 -7.116 1.00 95.44 270 SER A N 1
ATOM 2195 C CA . SER A 1 270 ? 10.992 -1.665 -7.524 1.00 95.44 270 SER A CA 1
ATOM 2196 C C . SER A 1 270 ? 10.478 -0.230 -7.473 1.00 95.44 270 SER A C 1
ATOM 2198 O O . SER A 1 270 ? 9.278 0.019 -7.524 1.00 95.44 270 SER A O 1
ATOM 2200 N N . TYR A 1 271 ? 11.404 0.722 -7.413 1.00 97.00 271 TYR A N 1
ATOM 2201 C CA . TYR A 1 271 ? 11.138 2.136 -7.680 1.00 97.00 271 TYR A CA 1
ATOM 2202 C C . TYR A 1 271 ? 12.056 2.611 -8.797 1.00 97.00 271 TYR A C 1
ATOM 2204 O O . TYR A 1 271 ? 13.160 2.087 -8.961 1.00 97.00 271 TYR A O 1
ATOM 2212 N N . ALA A 1 272 ? 11.657 3.646 -9.529 1.00 95.75 272 ALA A N 1
ATOM 2213 C CA . ALA A 1 272 ? 12.544 4.289 -10.489 1.00 95.75 272 ALA A CA 1
ATOM 2214 C C . ALA A 1 272 ? 12.511 5.809 -10.364 1.00 95.75 272 ALA A C 1
ATOM 2216 O O . ALA A 1 272 ? 11.470 6.397 -10.095 1.00 95.75 272 ALA A O 1
ATOM 2217 N N . ILE A 1 273 ? 13.657 6.453 -10.571 1.00 95.38 273 ILE A N 1
ATOM 2218 C CA . ILE A 1 273 ? 13.753 7.912 -10.649 1.00 95.38 273 ILE A CA 1
ATOM 2219 C C . ILE A 1 273 ? 14.329 8.274 -12.006 1.00 95.38 273 ILE A C 1
ATOM 2221 O O . ILE A 1 273 ? 15.459 7.904 -12.328 1.00 95.38 273 ILE A O 1
ATOM 2225 N N . ILE A 1 274 ? 13.567 9.027 -12.787 1.00 93.94 274 ILE A N 1
ATOM 2226 C CA . ILE A 1 274 ? 14.003 9.594 -14.060 1.00 93.94 274 ILE A CA 1
ATOM 2227 C C . ILE A 1 274 ? 14.367 11.047 -13.792 1.00 93.94 274 ILE A C 1
ATOM 2229 O O . ILE A 1 274 ? 13.546 11.810 -13.294 1.00 93.94 274 ILE A O 1
ATOM 2233 N N . MET A 1 275 ? 15.598 11.436 -14.103 1.00 91.31 275 MET A N 1
ATOM 2234 C CA . MET A 1 275 ? 16.029 12.829 -14.036 1.00 91.31 275 MET A CA 1
ATOM 2235 C C . MET A 1 275 ? 15.988 13.466 -15.424 1.00 91.31 275 MET A C 1
ATOM 2237 O O . MET A 1 275 ? 16.235 12.793 -16.435 1.00 91.31 275 MET A O 1
ATOM 2241 N N . GLU A 1 276 ? 15.766 14.779 -15.465 1.00 82.00 276 GLU A N 1
ATOM 2242 C CA . GLU A 1 276 ? 15.878 15.569 -16.693 1.00 82.00 276 GLU A CA 1
ATOM 2243 C C . GLU A 1 276 ? 17.295 15.471 -17.287 1.00 82.00 276 GLU A C 1
ATOM 2245 O O . GLU A 1 276 ? 17.458 15.289 -18.494 1.00 82.00 276 GLU A O 1
ATOM 2250 N N . ILE A 1 277 ? 18.329 15.497 -16.432 1.00 76.75 277 ILE A N 1
ATOM 2251 C CA . ILE A 1 277 ? 19.749 15.418 -16.815 1.00 76.75 277 ILE A CA 1
ATOM 2252 C C . ILE A 1 277 ? 20.190 14.000 -17.194 1.00 76.75 277 ILE A C 1
ATOM 2254 O O . ILE A 1 277 ? 21.102 13.432 -16.602 1.00 76.75 277 ILE A O 1
ATOM 2258 N N . ASN A 1 278 ? 19.517 13.404 -18.172 1.00 75.12 278 ASN A N 1
ATOM 2259 C CA . ASN A 1 278 ? 19.772 12.094 -18.767 1.00 75.12 278 ASN A CA 1
ATOM 2260 C C . ASN A 1 278 ? 20.027 10.909 -17.811 1.00 75.12 278 ASN A C 1
ATOM 2262 O O . ASN A 1 278 ? 20.227 9.809 -18.290 1.00 75.12 278 ASN A O 1
ATOM 2266 N N . LYS A 1 279 ? 19.960 11.053 -16.489 1.00 85.12 279 LYS A N 1
ATOM 2267 C CA . LYS A 1 279 ? 20.161 9.974 -15.522 1.00 85.12 279 LYS A CA 1
ATOM 2268 C C . LYS A 1 279 ? 18.839 9.285 -15.240 1.00 85.12 279 LYS A C 1
ATOM 2270 O O . LYS A 1 279 ? 17.799 9.938 -15.149 1.00 85.12 279 LYS A O 1
ATOM 2275 N N . THR A 1 280 ? 18.902 7.976 -15.065 1.00 88.94 280 THR A N 1
ATOM 2276 C CA . THR A 1 280 ? 17.770 7.178 -14.602 1.00 88.94 280 THR A CA 1
ATOM 2277 C C . THR A 1 280 ? 18.286 6.183 -13.574 1.00 88.94 280 THR A C 1
ATOM 2279 O O . THR A 1 280 ? 19.333 5.570 -13.774 1.00 88.94 280 THR A O 1
ATOM 2282 N N . PHE A 1 281 ? 17.565 6.040 -12.469 1.00 89.81 281 PHE A N 1
ATOM 2283 C CA . PHE A 1 281 ? 17.875 5.121 -11.381 1.00 89.81 281 PHE A CA 1
ATOM 2284 C C . PHE A 1 281 ? 16.768 4.083 -11.299 1.00 89.81 281 PHE A C 1
ATOM 2286 O O . PHE A 1 281 ? 15.596 4.447 -11.299 1.00 89.81 281 PHE A O 1
ATOM 2293 N N . LEU A 1 282 ? 17.149 2.814 -11.205 1.00 91.88 282 LEU A N 1
ATOM 2294 C CA . LEU A 1 282 ? 16.253 1.711 -10.887 1.00 91.88 282 LEU A CA 1
ATOM 2295 C C . LEU A 1 282 ? 16.678 1.144 -9.532 1.00 91.88 282 LEU A C 1
ATOM 2297 O O . LEU A 1 282 ? 17.829 0.739 -9.357 1.00 91.88 282 LEU A O 1
ATOM 2301 N N . PHE A 1 283 ? 15.748 1.140 -8.586 1.00 92.56 283 PHE A N 1
ATOM 2302 C CA . PHE A 1 283 ? 15.891 0.548 -7.265 1.00 92.56 283 PHE A CA 1
ATOM 2303 C C . PHE A 1 283 ? 15.169 -0.789 -7.286 1.00 92.56 283 PHE A C 1
ATOM 2305 O O . PHE A 1 283 ? 13.948 -0.833 -7.391 1.00 92.56 283 PHE A O 1
ATOM 2312 N N . VAL A 1 284 ? 15.932 -1.872 -7.232 1.00 92.56 284 VAL A N 1
ATOM 2313 C CA . VAL A 1 284 ? 15.430 -3.243 -7.311 1.00 92.56 284 VAL A CA 1
ATOM 2314 C C . VAL A 1 284 ? 16.378 -4.155 -6.543 1.00 92.56 284 VAL A C 1
ATOM 2316 O O . VAL A 1 284 ? 17.567 -3.849 -6.406 1.00 92.56 284 VAL A O 1
ATOM 2319 N N . ASP A 1 285 ? 15.869 -5.273 -6.036 1.00 90.62 285 ASP A N 1
ATOM 2320 C CA . ASP A 1 285 ? 16.712 -6.270 -5.387 1.00 90.62 285 ASP A CA 1
ATOM 2321 C C . ASP A 1 285 ? 17.707 -6.869 -6.393 1.00 90.62 285 ASP A C 1
ATOM 2323 O O . ASP A 1 285 ? 17.339 -7.571 -7.337 1.00 90.62 285 ASP A O 1
ATOM 2327 N N . MET A 1 286 ? 18.997 -6.620 -6.163 1.00 88.50 286 MET A N 1
ATOM 2328 C CA . MET A 1 286 ? 20.082 -7.097 -7.022 1.00 88.50 286 MET A CA 1
ATOM 2329 C C . MET A 1 286 ? 20.152 -8.618 -7.117 1.00 88.50 286 MET A C 1
ATOM 2331 O O . MET A 1 286 ? 20.638 -9.141 -8.120 1.00 88.50 286 MET A O 1
ATOM 2335 N N . ARG A 1 287 ? 19.620 -9.343 -6.127 1.00 91.88 287 ARG A N 1
ATOM 2336 C CA . ARG A 1 287 ? 19.502 -10.804 -6.183 1.00 91.88 287 ARG A CA 1
ATOM 2337 C C . ARG A 1 287 ? 18.572 -11.251 -7.309 1.00 91.88 287 ARG A C 1
ATOM 2339 O O . ARG A 1 287 ? 18.695 -12.394 -7.739 1.00 91.88 287 ARG A O 1
ATOM 2346 N N . LYS A 1 288 ? 17.693 -10.388 -7.828 1.00 92.06 288 LYS A N 1
ATOM 2347 C CA . LYS A 1 288 ? 16.793 -10.683 -8.958 1.00 92.06 288 LYS A CA 1
ATOM 2348 C C . LYS A 1 288 ? 17.420 -10.389 -10.326 1.00 92.06 288 LYS A C 1
ATOM 2350 O O . LYS A 1 288 ? 16.899 -10.843 -11.342 1.00 92.06 288 LYS A O 1
ATOM 2355 N N . ILE A 1 289 ? 18.552 -9.683 -10.362 1.00 91.94 289 ILE A N 1
ATOM 2356 C CA . ILE A 1 289 ? 19.236 -9.270 -11.593 1.00 91.94 289 ILE A CA 1
ATOM 2357 C C . ILE A 1 289 ? 20.221 -10.350 -12.050 1.00 91.94 289 ILE A C 1
ATOM 2359 O O . ILE A 1 289 ? 21.108 -10.766 -11.305 1.00 91.94 289 ILE A O 1
ATOM 2363 N N . THR A 1 290 ? 20.075 -10.805 -13.294 1.00 93.69 290 THR A N 1
ATOM 2364 C CA . THR A 1 290 ? 21.019 -11.725 -13.948 1.00 93.69 290 THR A CA 1
ATOM 2365 C C . THR A 1 290 ? 22.139 -10.947 -14.661 1.00 93.69 290 THR A C 1
ATOM 2367 O O . THR A 1 290 ? 21.988 -9.749 -14.921 1.00 93.69 290 THR A O 1
ATOM 2370 N N . PRO A 1 291 ? 23.271 -11.587 -15.018 1.00 92.88 291 PRO A N 1
ATOM 2371 C CA . PRO A 1 291 ? 24.312 -10.946 -15.829 1.00 92.88 291 PRO A CA 1
ATOM 2372 C C . PRO A 1 291 ? 23.799 -10.426 -17.180 1.00 92.88 291 PRO A C 1
ATOM 2374 O O . PRO A 1 291 ? 24.212 -9.354 -17.626 1.00 92.88 291 PRO A O 1
ATOM 2377 N N . GLU A 1 292 ? 22.864 -11.151 -17.795 1.00 93.25 292 GLU A N 1
ATOM 2378 C CA . GLU A 1 292 ? 22.180 -10.750 -19.026 1.00 93.25 292 GLU A CA 1
ATOM 2379 C C . GLU A 1 292 ? 21.414 -9.438 -18.832 1.00 93.25 292 GLU A C 1
ATOM 2381 O O . GLU A 1 292 ? 21.649 -8.480 -19.562 1.00 93.25 292 GLU A O 1
ATOM 2386 N N . ILE A 1 293 ? 20.596 -9.334 -17.781 1.00 92.38 293 ILE A N 1
ATOM 2387 C CA . ILE A 1 293 ? 19.847 -8.106 -17.470 1.00 92.38 293 ILE A CA 1
ATOM 2388 C C . ILE A 1 293 ? 20.783 -6.961 -17.101 1.00 92.38 293 ILE A C 1
ATOM 2390 O O . ILE A 1 293 ? 20.577 -5.825 -17.525 1.00 92.38 293 ILE A O 1
ATOM 2394 N N . SER A 1 294 ? 21.846 -7.242 -16.344 1.00 89.06 294 SER A N 1
ATOM 2395 C CA . SER A 1 294 ? 22.870 -6.237 -16.042 1.00 89.06 294 SER A CA 1
ATOM 2396 C C . SER A 1 294 ? 23.476 -5.667 -17.325 1.00 89.06 294 SER A C 1
ATOM 2398 O O . SER A 1 294 ? 23.684 -4.460 -17.430 1.00 89.06 294 SER A O 1
ATOM 2400 N N . THR A 1 295 ? 23.731 -6.528 -18.309 1.00 88.44 295 THR A N 1
ATOM 2401 C CA . THR A 1 295 ? 24.282 -6.150 -19.611 1.00 88.44 295 THR A CA 1
ATOM 2402 C C . THR A 1 295 ? 23.257 -5.387 -20.443 1.00 88.44 295 THR A C 1
ATOM 2404 O O . THR A 1 295 ? 23.578 -4.310 -20.931 1.00 88.44 295 THR A O 1
ATOM 2407 N N . TYR A 1 296 ? 22.017 -5.868 -20.519 1.00 87.75 296 TYR A N 1
ATOM 2408 C CA . TYR A 1 296 ? 20.888 -5.209 -21.180 1.00 87.75 296 TYR A CA 1
ATOM 2409 C C . TYR A 1 296 ? 20.691 -3.769 -20.686 1.00 87.75 296 TYR A C 1
ATOM 2411 O O . TYR A 1 296 ? 20.725 -2.821 -21.472 1.00 87.75 296 TYR A O 1
ATOM 2419 N N . LEU A 1 297 ? 20.619 -3.583 -19.364 1.00 85.06 297 LEU A N 1
ATOM 2420 C CA . LEU A 1 297 ? 20.485 -2.263 -18.750 1.00 85.06 297 LEU A CA 1
ATOM 2421 C C . LEU A 1 297 ? 21.723 -1.385 -18.992 1.00 85.06 297 LEU A C 1
ATOM 2423 O O . LEU A 1 297 ? 21.583 -0.193 -19.243 1.00 85.06 297 LEU A O 1
ATOM 2427 N N . LYS A 1 298 ? 22.943 -1.943 -18.965 1.00 76.50 298 LYS A N 1
ATOM 2428 C CA . LYS A 1 298 ? 24.179 -1.182 -19.236 1.00 76.50 298 LYS A CA 1
ATOM 2429 C C . LYS A 1 298 ? 24.308 -0.753 -20.694 1.00 76.50 298 LYS A C 1
ATOM 2431 O O . LYS A 1 298 ? 24.687 0.387 -20.932 1.00 76.50 298 LYS A O 1
ATOM 2436 N N . ILE A 1 299 ? 24.028 -1.642 -21.646 1.00 61.03 299 ILE A N 1
ATOM 2437 C CA . ILE A 1 299 ? 24.134 -1.375 -23.089 1.00 61.03 299 ILE A CA 1
ATOM 2438 C C . ILE A 1 299 ? 23.154 -0.275 -23.481 1.00 61.03 299 ILE A C 1
ATOM 2440 O O . ILE A 1 299 ? 23.519 0.669 -24.178 1.00 61.03 299 ILE A O 1
ATOM 2444 N N . ILE A 1 300 ? 21.926 -0.354 -22.974 1.00 56.00 300 ILE A N 1
ATOM 2445 C CA . ILE A 1 300 ? 20.888 0.615 -23.311 1.00 56.00 300 ILE A CA 1
ATOM 2446 C C . ILE A 1 300 ? 21.118 1.943 -22.573 1.00 56.00 300 ILE A C 1
ATOM 2448 O O . ILE A 1 300 ? 20.855 3.008 -23.126 1.00 56.00 300 ILE A O 1
ATOM 2452 N N . MET A 1 301 ? 21.708 1.913 -21.372 1.00 57.03 301 MET A N 1
ATOM 2453 C CA . MET A 1 301 ? 21.928 3.093 -20.526 1.00 57.03 301 MET A CA 1
ATOM 2454 C C . MET A 1 301 ? 23.407 3.501 -20.409 1.00 57.03 301 MET A C 1
ATOM 2456 O O . MET A 1 301 ? 23.819 4.024 -19.371 1.00 57.03 301 MET A O 1
ATOM 2460 N N . TRP A 1 302 ? 24.212 3.301 -21.461 1.00 42.03 302 TRP A N 1
ATOM 2461 C CA . TRP A 1 302 ? 25.689 3.366 -21.427 1.00 42.03 302 TRP A CA 1
ATOM 2462 C C . TRP A 1 302 ? 26.299 4.729 -21.029 1.00 42.03 302 TRP A C 1
ATOM 2464 O O . TRP A 1 302 ? 27.499 4.833 -20.797 1.00 42.03 302 TRP A O 1
ATOM 2474 N N . LYS A 1 303 ? 25.483 5.781 -20.870 1.00 41.00 303 LYS A N 1
ATOM 2475 C CA . LYS A 1 303 ? 25.894 7.081 -20.303 1.00 41.00 303 LYS A CA 1
ATOM 2476 C C . LYS A 1 303 ? 25.251 7.431 -18.944 1.00 41.00 303 LYS A C 1
ATOM 2478 O O . LYS A 1 303 ? 25.570 8.484 -18.394 1.00 41.00 303 LYS A O 1
ATOM 2483 N N . TYR A 1 304 ? 24.336 6.614 -18.407 1.00 46.22 304 TYR A N 1
ATOM 2484 C CA . TYR A 1 304 ? 23.207 7.158 -17.634 1.00 46.22 304 TYR A CA 1
ATOM 2485 C C . TYR A 1 304 ? 22.647 6.337 -16.457 1.00 46.22 304 TYR A C 1
ATOM 2487 O O . TYR A 1 304 ? 21.714 6.817 -15.807 1.00 46.22 304 TYR A O 1
ATOM 2495 N N . LEU A 1 305 ? 23.200 5.165 -16.122 1.00 45.28 305 LEU A N 1
ATOM 2496 C CA . LEU A 1 305 ? 22.705 4.349 -15.002 1.00 45.28 305 LEU A CA 1
ATOM 2497 C C . LEU A 1 305 ? 23.682 4.311 -13.820 1.00 45.28 305 LEU A C 1
ATOM 2499 O O . LEU A 1 305 ? 24.819 3.862 -13.947 1.00 45.28 305 LEU A O 1
ATOM 2503 N N . ILE A 1 306 ? 23.197 4.701 -12.640 1.00 49.59 306 ILE A N 1
ATOM 2504 C CA . ILE A 1 306 ? 23.772 4.285 -11.357 1.00 49.59 306 ILE A CA 1
ATOM 2505 C C . ILE A 1 306 ? 22.756 3.327 -10.738 1.00 49.59 306 ILE A C 1
ATOM 2507 O O . ILE A 1 306 ? 21.700 3.755 -10.273 1.00 49.59 306 ILE A O 1
ATOM 2511 N N . ILE A 1 307 ? 23.069 2.033 -10.725 1.00 49.94 307 ILE A N 1
ATOM 2512 C CA . ILE A 1 307 ? 22.312 1.064 -9.931 1.00 49.94 307 ILE A CA 1
ATOM 2513 C C . ILE A 1 307 ? 22.764 1.250 -8.483 1.00 49.94 307 ILE A C 1
ATOM 2515 O O . ILE A 1 307 ? 23.910 0.946 -8.149 1.00 49.94 307 ILE A O 1
ATOM 2519 N N . LYS A 1 308 ? 21.900 1.805 -7.629 1.00 42.78 308 LYS A N 1
ATOM 2520 C CA . LYS A 1 308 ? 22.170 1.913 -6.192 1.00 42.78 308 LYS A CA 1
ATOM 2521 C C . LYS A 1 308 ? 21.426 0.813 -5.451 1.00 42.78 308 LYS A C 1
ATOM 2523 O O . LYS A 1 308 ? 20.212 0.687 -5.559 1.00 42.78 308 LYS A O 1
ATOM 2528 N N . MET A 1 309 ? 22.187 0.053 -4.673 1.00 36.72 309 MET A N 1
ATOM 2529 C CA . MET A 1 309 ? 21.678 -0.898 -3.697 1.00 36.72 309 MET A CA 1
ATOM 2530 C C . MET A 1 309 ? 20.929 -0.127 -2.605 1.00 36.72 309 MET A C 1
ATOM 2532 O O . MET A 1 309 ? 21.519 0.720 -1.936 1.00 36.72 309 MET A O 1
ATOM 2536 N N . LEU A 1 310 ? 19.649 -0.426 -2.411 1.00 38.28 310 LEU A N 1
ATOM 2537 C CA . LEU A 1 310 ? 18.961 -0.140 -1.158 1.00 38.28 310 LEU A CA 1
ATOM 2538 C C . LEU A 1 310 ? 18.550 -1.484 -0.570 1.00 38.28 310 LEU A C 1
ATOM 2540 O O . LEU A 1 310 ? 17.576 -2.097 -0.985 1.00 38.28 310 LEU A O 1
ATOM 2544 N N . LEU A 1 311 ? 19.354 -1.944 0.388 1.00 31.17 311 LEU A N 1
ATOM 2545 C CA . LEU A 1 311 ? 19.041 -3.055 1.284 1.00 31.17 311 LEU A CA 1
ATOM 2546 C C . LEU A 1 311 ? 18.067 -2.589 2.376 1.00 31.17 311 LEU A C 1
ATOM 2548 O O . LEU A 1 311 ? 18.298 -2.857 3.543 1.00 31.17 311 LEU A O 1
ATOM 2552 N N . VAL A 1 312 ? 17.022 -1.831 2.043 1.00 32.78 312 VAL A N 1
ATOM 2553 C CA . VAL A 1 312 ? 15.952 -1.538 3.002 1.00 32.78 312 VAL A CA 1
ATOM 2554 C C . VAL A 1 312 ? 14.668 -1.231 2.233 1.00 32.78 312 VAL A C 1
ATOM 2556 O O . VAL A 1 312 ? 14.517 -0.124 1.718 1.00 32.78 312 VAL A O 1
ATOM 2559 N N . PHE A 1 313 ? 13.740 -2.184 2.201 1.00 37.91 313 PHE A N 1
ATOM 2560 C CA . PHE A 1 313 ? 12.309 -1.903 2.093 1.00 37.91 313 PHE A CA 1
ATOM 2561 C C . PHE A 1 313 ? 11.567 -2.674 3.175 1.00 37.91 313 PHE A C 1
ATOM 2563 O O . PHE A 1 313 ? 11.904 -3.857 3.394 1.00 37.91 313 PHE A O 1
#

Organism: Meloidogyne enterolobii (NCBI:txid390850)

pLDDT: mean 83.02, std 22.96, range [28.81, 98.62]

Sequence (313 aa):
MATTTIEDENSVLSSSENPHQLNGNLTETPTQQTITTTTEEIKEEVVLQKNNLLQKLRELFKNEEILGQKEHIDAYILPRTDAHNNEYINERDQRVKFISGFSGSNAWVIVTKENALLWTDGRYYIQAKSELYEGWTLMKLTGPDSIMPSDWIIQNLENGSKIGFDPKLFNFERAKIFNKKLKNYGIICTPIIKNLVDILWIERPTEALQKLFILPIEECGEEINSKLVRIREEMKKQKCDSLLLSCLDDIAWLFNLRGSDIPYVPVFYSYAIIMEINKTFLFVDMRKITPEISTYLKIIMWKYLIIKMLLVF

Foldseek 3Di:
DDDDDDDDDDDDDYDDDDDDDDDDDDDDDDDPPPPPQDPVNVVVVLVVLLQCLLVLLAVVQCVCVQQVHNDGAFKEKDWQAFLLRDLFAFQLSRLVCSNFQQDDSGWIWMRGPQATEIEDEPVCPVVSVVRGDPRYDYAYCDDDPHDDPLRCCLVPPAQQGEYEYAPSNDDPVVVVVSQVSNVVSNYHYRYRPDDSSNVSCPPRDDFDLAAKDAQDCVVLVDDLVRVLVVVLVVCVVVVHQKDKRSNFVVVCSNLNMFPCRGPPGRGFGWMKMRGNVLAIEIAHPCSRYDPVNVVSCCVSSVPYYDHDYDPDD

Secondary structure (DSSP, 8-state):
--------------------------------------HHHHHHHHHHHHHTHHHHHHHGGG-HHHHTSSS--SEEEEES--TT--SS--GGG-HHHHHH----S--EEEEESS-EEEEE-GGGHHHHHHHPPTT-EEEESSSTT---HHHHHHHHS-TT-EEEE-GGGS-HHHHHHHHHHHHTTT-EEEE-SS-HHHHH-TTPPPPP-PPPEEPPHHHH-S-HHHHHHHHHHHHHHTT-SEEEE--HHHHHHHHTEE--SBTTB---SEEEEEESSS-EEEEE-GGG--HHHHHHHHHHTTTTB--------

Radius of gyration: 29.99 Å; chains: 1; bounding box: 101×76×71 Å